Protein AF-A0A2V3J3A8-F1 (afdb_monomer_lite)

Organism: NCBI:txid448386

Foldseek 3Di:
DDPDDPPDDDPQQFKDKDKDKPFLLVPDPDQWDKDAWDDHPQWTKIKIWGSQFDDDDAGAIWIKIFIPAGDPPPPDDPDPDDDPDPQQDDKFKKKKKKKWDQCPPPVNVVPVVVVPDVDPDDPPPDDDDDDDDDDDDDDDDDDDDDDDDDDDDDDPPVPADDIQMDMDIDTDGPVRRMDTGRRSDHVVQQDDRRRAHPRSMIMMMMMMGTDDPPPPPPD

InterPro domains:
  IPR002083 MATH/TRAF domain [PS50144] (15-208)
  IPR008974 TRAF-like [G3DSA:2.60.210.10] (11-123)
  IPR050804 MATH and coiled-coil domain-containing protein [PTHR46236] (17-191)

Structure (mmCIF, N/CA/C/O backbone):
data_AF-A0A2V3J3A8-F1
#
_entry.id   AF-A0A2V3J3A8-F1
#
loop_
_atom_site.group_PDB
_atom_site.id
_atom_site.type_symbol
_atom_site.label_atom_id
_atom_site.label_alt_id
_atom_site.label_comp_id
_atom_site.label_asym_id
_atom_site.label_entity_id
_atom_site.label_seq_id
_atom_site.pdbx_PDB_ins_code
_atom_site.Cartn_x
_atom_site.Cartn_y
_atom_site.Cartn_z
_atom_site.occupancy
_atom_site.B_iso_or_equiv
_atom_site.auth_seq_id
_atom_site.auth_comp_id
_atom_site.auth_asym_id
_atom_site.auth_atom_id
_atom_site.pdbx_PDB_model_num
ATOM 1 N N . MET A 1 1 ? 18.732 16.090 -0.080 1.00 38.72 1 MET A N 1
ATOM 2 C CA . MET A 1 1 ? 17.850 14.906 -0.099 1.00 38.72 1 MET A CA 1
ATOM 3 C C . MET A 1 1 ? 16.442 15.427 0.094 1.00 38.72 1 MET A C 1
ATOM 5 O O . MET A 1 1 ? 16.108 15.849 1.193 1.00 38.72 1 MET A O 1
ATOM 9 N N . GLU A 1 2 ? 15.699 15.578 -0.998 1.00 44.75 2 GLU A N 1
ATOM 10 C CA . GLU A 1 2 ? 14.381 16.218 -0.991 1.00 44.75 2 GLU A CA 1
ATOM 11 C C . GLU A 1 2 ? 13.337 15.266 -0.396 1.00 44.75 2 GLU A C 1
ATOM 13 O O . GLU A 1 2 ? 13.179 14.128 -0.841 1.00 44.75 2 GLU A O 1
ATOM 18 N N . ASN A 1 3 ? 12.659 15.724 0.655 1.00 42.62 3 ASN A N 1
ATOM 19 C CA . ASN A 1 3 ? 11.577 15.004 1.310 1.00 42.62 3 ASN A CA 1
ATOM 20 C C . ASN A 1 3 ? 10.305 15.156 0.470 1.00 42.62 3 ASN A C 1
ATOM 22 O O . ASN A 1 3 ? 9.474 16.004 0.779 1.00 42.62 3 ASN A O 1
ATOM 26 N N . SER A 1 4 ? 10.155 14.351 -0.585 1.00 52.50 4 SER A N 1
ATOM 27 C CA . SER A 1 4 ? 8.905 14.318 -1.349 1.00 52.50 4 SER A CA 1
ATOM 28 C C . SER A 1 4 ? 7.744 13.922 -0.433 1.00 52.50 4 SER A C 1
ATOM 30 O O . SER A 1 4 ? 7.780 12.888 0.252 1.00 52.50 4 SER A O 1
ATOM 32 N N . HIS A 1 5 ? 6.738 14.787 -0.370 1.00 61.41 5 HIS A N 1
ATOM 33 C CA . HIS A 1 5 ? 5.532 14.610 0.419 1.00 61.41 5 HIS A CA 1
ATOM 34 C C . HIS A 1 5 ? 4.666 13.520 -0.242 1.00 61.41 5 HIS A C 1
ATOM 36 O O . HIS A 1 5 ? 4.605 13.439 -1.470 1.00 61.41 5 HIS A O 1
ATOM 42 N N . PRO A 1 6 ? 3.948 12.669 0.517 1.00 57.69 6 PRO A N 1
ATOM 43 C CA . PRO A 1 6 ? 3.130 11.587 -0.046 1.00 57.69 6 PRO A CA 1
ATOM 44 C C . PRO A 1 6 ? 2.040 12.037 -1.039 1.00 57.69 6 PRO A C 1
ATOM 46 O O . PRO A 1 6 ? 1.488 11.186 -1.734 1.00 57.69 6 PRO A O 1
ATOM 49 N N . LEU A 1 7 ? 1.767 13.343 -1.139 1.00 64.31 7 LEU A N 1
ATOM 50 C CA . LEU A 1 7 ? 0.805 13.951 -2.068 1.00 64.31 7 LEU A CA 1
ATOM 51 C C . LEU A 1 7 ? 1.445 14.645 -3.284 1.00 64.31 7 LEU A C 1
ATOM 53 O O . LEU A 1 7 ? 0.711 15.190 -4.105 1.00 64.31 7 LEU A O 1
ATOM 57 N N . ASP A 1 8 ? 2.774 14.641 -3.413 1.00 76.00 8 ASP A N 1
ATOM 58 C CA . ASP A 1 8 ? 3.432 15.232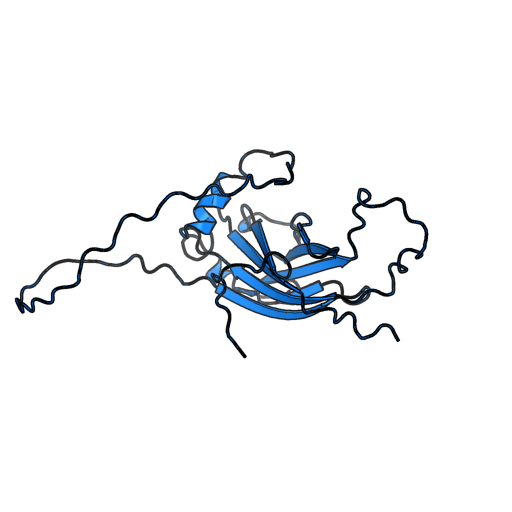 -4.582 1.00 76.00 8 ASP A CA 1
ATOM 59 C C . ASP A 1 8 ? 3.059 14.460 -5.856 1.00 76.00 8 ASP A C 1
ATOM 61 O O . ASP A 1 8 ? 2.890 13.232 -5.776 1.00 76.00 8 ASP A O 1
ATOM 65 N N . PRO A 1 9 ? 2.962 15.137 -7.019 1.00 79.44 9 PRO A N 1
ATOM 66 C CA . PRO A 1 9 ? 2.699 14.489 -8.299 1.00 79.44 9 PRO A CA 1
ATOM 67 C C . PRO A 1 9 ? 3.630 13.297 -8.531 1.00 79.44 9 PRO A C 1
ATOM 69 O O . PRO A 1 9 ? 4.822 13.368 -8.240 1.00 79.44 9 PRO A O 1
ATOM 72 N N . LEU A 1 10 ? 3.073 12.200 -9.046 1.00 84.69 10 LEU A N 1
ATOM 73 C CA . LEU A 1 10 ? 3.851 11.011 -9.386 1.00 84.69 10 LEU A CA 1
ATOM 74 C C . LEU A 1 10 ? 4.629 11.261 -10.677 1.00 84.69 10 LEU A C 1
ATOM 76 O O . LEU A 1 10 ? 4.049 11.734 -11.657 1.00 84.69 10 LEU A O 1
ATOM 80 N N . ASP A 1 11 ? 5.901 10.875 -10.703 1.00 86.25 11 ASP A N 1
ATOM 81 C CA . ASP A 1 11 ? 6.597 10.615 -11.964 1.00 86.25 11 ASP A CA 1
ATOM 82 C C . ASP A 1 11 ? 6.071 9.282 -12.524 1.00 86.25 11 ASP A C 1
ATOM 84 O O . ASP A 1 11 ? 6.396 8.241 -11.971 1.00 86.25 11 ASP A O 1
ATOM 88 N N . PRO A 1 12 ? 5.269 9.248 -13.600 1.00 85.12 12 PRO A N 1
ATOM 89 C CA . PRO A 1 12 ? 4.641 8.010 -14.065 1.00 85.12 12 PRO A CA 1
ATOM 90 C C . PRO A 1 12 ? 5.633 6.973 -14.614 1.00 85.12 12 PRO A C 1
ATOM 92 O O . PRO A 1 12 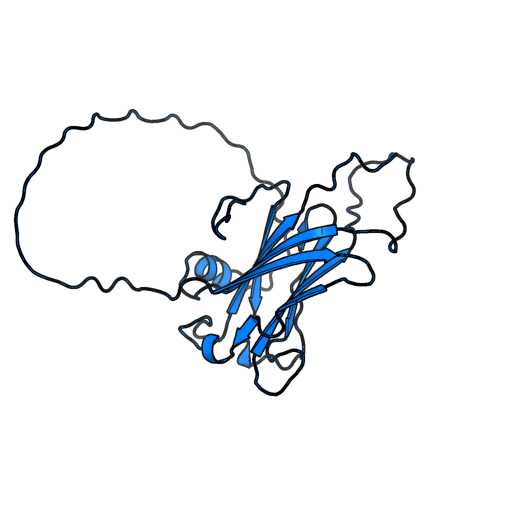? 5.245 5.823 -14.824 1.00 85.12 12 PRO A O 1
ATOM 95 N N . VAL A 1 13 ? 6.883 7.361 -14.888 1.00 86.38 13 VAL A N 1
ATOM 96 C CA . VAL A 1 13 ? 7.928 6.440 -15.356 1.00 86.38 13 VAL A CA 1
ATOM 97 C C . VAL A 1 13 ? 8.523 5.668 -14.184 1.00 86.38 13 VAL A C 1
ATOM 99 O O . VAL A 1 13 ? 8.806 4.478 -14.303 1.00 86.38 13 VAL A O 1
ATOM 102 N N . ARG A 1 14 ? 8.698 6.342 -13.045 1.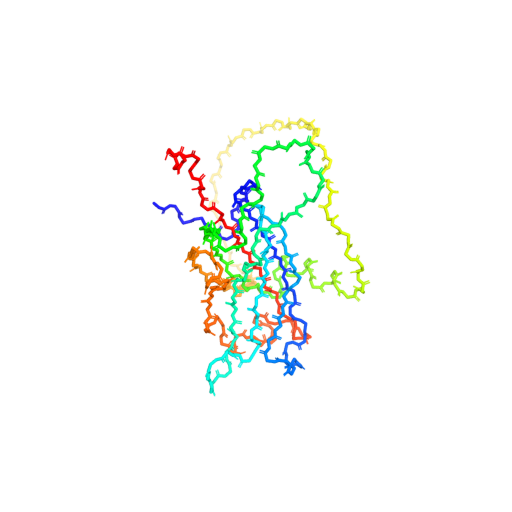00 90.81 14 ARG A N 1
ATOM 103 C CA . ARG A 1 14 ? 9.456 5.825 -11.898 1.00 90.81 14 ARG A CA 1
ATOM 104 C C . ARG A 1 14 ? 8.617 5.603 -10.664 1.00 90.81 14 ARG A C 1
ATOM 106 O O . ARG A 1 14 ? 9.021 4.859 -9.782 1.00 90.81 14 ARG A O 1
ATOM 113 N N . GLU A 1 15 ? 7.439 6.195 -10.612 1.00 94.69 15 GLU A N 1
ATOM 114 C CA . GLU A 1 15 ? 6.540 6.141 -9.484 1.00 94.69 15 GLU A CA 1
ATOM 115 C C . GLU A 1 15 ? 5.158 5.620 -9.844 1.00 94.69 15 GLU A C 1
ATOM 117 O O . GLU A 1 15 ? 4.572 5.900 -10.891 1.00 94.69 15 GLU A O 1
ATOM 122 N N . THR A 1 16 ? 4.588 4.887 -8.899 1.00 95.44 16 THR A N 1
ATOM 123 C CA . THR A 1 16 ? 3.199 4.468 -8.964 1.00 95.44 16 THR A CA 1
ATOM 124 C C . THR A 1 16 ? 2.562 4.518 -7.590 1.00 95.44 16 THR A C 1
ATOM 126 O O . THR A 1 16 ? 3.238 4.456 -6.563 1.00 95.44 16 THR A O 1
ATOM 129 N N . LEU A 1 17 ? 1.238 4.611 -7.576 1.00 95.94 17 LEU A N 1
ATOM 130 C CA . LEU A 1 17 ? 0.425 4.550 -6.375 1.00 95.94 17 LEU A CA 1
ATOM 131 C C . LEU A 1 17 ? -0.734 3.600 -6.644 1.00 95.94 17 LEU A C 1
ATOM 133 O O . LEU A 1 17 ? -1.491 3.804 -7.593 1.00 95.94 17 LEU A O 1
ATOM 137 N N . PHE A 1 18 ? -0.910 2.602 -5.787 1.00 96.12 18 PHE A N 1
ATOM 138 C CA . PHE A 1 18 ? -2.116 1.782 -5.796 1.00 96.12 18 PHE A CA 1
ATOM 139 C C . PHE A 1 18 ? -2.730 1.709 -4.403 1.00 96.12 18 PHE A C 1
ATOM 141 O O . PHE A 1 18 ? -2.047 1.847 -3.387 1.00 96.12 18 PHE A O 1
ATOM 148 N N . THR A 1 19 ? -4.047 1.528 -4.359 1.00 97.12 19 THR A N 1
ATOM 149 C CA . THR A 1 19 ? -4.835 1.545 -3.126 1.00 97.12 19 THR A CA 1
ATOM 150 C C . THR A 1 19 ? -5.556 0.222 -2.948 1.00 97.12 19 THR A C 1
ATOM 152 O O . THR A 1 19 ? -6.124 -0.324 -3.892 1.00 97.12 19 THR A O 1
ATOM 155 N N . TYR A 1 20 ? -5.564 -0.265 -1.714 1.00 97.56 20 TYR A N 1
ATOM 156 C CA . TYR A 1 20 ? -6.310 -1.432 -1.293 1.00 97.56 20 TYR A CA 1
ATOM 157 C C . TYR A 1 20 ? -7.234 -1.067 -0.132 1.00 97.56 20 TYR A C 1
ATOM 159 O O . TYR A 1 20 ? -6.836 -0.394 0.821 1.00 97.56 20 TYR A O 1
ATOM 167 N N . VAL A 1 21 ? -8.488 -1.510 -0.225 1.00 96.81 21 VAL A N 1
ATOM 168 C CA . VAL A 1 21 ? -9.474 -1.343 0.844 1.00 96.81 21 VAL A CA 1
ATOM 169 C C . VAL A 1 21 ? -9.598 -2.664 1.585 1.00 96.81 21 VAL A C 1
ATOM 171 O O . VAL A 1 21 ? -10.187 -3.615 1.069 1.00 96.81 21 VAL A O 1
ATOM 174 N N . LEU A 1 22 ? -9.070 -2.709 2.804 1.00 95.50 22 LEU A N 1
ATOM 175 C CA . LEU A 1 22 ? -9.243 -3.837 3.707 1.00 95.50 22 LEU A CA 1
ATOM 176 C C . LEU A 1 22 ? -10.650 -3.751 4.311 1.00 95.50 22 LEU A C 1
ATOM 178 O O . LEU A 1 22 ? -10.934 -2.877 5.129 1.00 95.50 22 LEU A O 1
ATOM 182 N N . ARG A 1 23 ? -11.559 -4.606 3.837 1.00 93.88 23 ARG A N 1
ATOM 183 C CA . ARG A 1 23 ? -12.987 -4.560 4.185 1.00 93.88 23 ARG A CA 1
ATOM 184 C C . ARG A 1 23 ? -13.269 -5.279 5.496 1.00 93.88 23 ARG A C 1
ATOM 186 O O . ARG A 1 23 ? -12.800 -6.400 5.662 1.00 93.88 23 ARG A O 1
ATOM 193 N N . SER A 1 24 ? -14.096 -4.672 6.352 1.00 92.88 24 SER A N 1
ATOM 194 C CA . SER A 1 24 ? -14.529 -5.244 7.640 1.00 92.88 24 SER A CA 1
ATOM 195 C C . SER A 1 24 ? -13.385 -5.945 8.377 1.00 92.88 24 SER A C 1
ATOM 197 O O . SER A 1 24 ? -13.435 -7.149 8.631 1.00 92.88 24 SER A O 1
ATOM 199 N N . TYR A 1 25 ? -12.314 -5.189 8.626 1.00 88.38 25 TYR A N 1
ATOM 200 C CA . TYR A 1 25 ? -11.023 -5.712 9.067 1.00 88.38 25 TYR A CA 1
ATOM 201 C C . TYR A 1 25 ? -11.124 -6.500 10.386 1.00 88.38 25 TYR A C 1
ATOM 203 O O . TYR A 1 25 ? -10.396 -7.470 10.588 1.00 88.38 25 TYR A O 1
ATOM 211 N N . ASP A 1 26 ? -12.079 -6.139 11.246 1.00 89.31 26 ASP A N 1
ATOM 212 C CA . ASP A 1 26 ? -12.419 -6.817 12.500 1.00 89.31 26 ASP A CA 1
ATOM 213 C C . ASP A 1 26 ? -12.887 -8.267 12.298 1.00 89.31 26 ASP A C 1
ATOM 215 O O . ASP A 1 26 ? -12.651 -9.131 13.147 1.00 89.31 26 ASP A O 1
ATOM 219 N N . LYS A 1 27 ? -13.516 -8.554 11.154 1.00 92.62 27 LYS A N 1
ATOM 220 C CA . LYS A 1 27 ? -14.083 -9.867 10.817 1.00 92.62 27 LYS A CA 1
ATOM 221 C C . LYS A 1 27 ? -13.109 -10.785 10.091 1.00 92.62 27 LYS A C 1
ATOM 223 O O . LYS A 1 27 ? -13.442 -11.947 9.868 1.00 92.62 27 LYS A O 1
ATOM 228 N N . ILE A 1 28 ? -11.928 -10.298 9.715 1.00 90.94 28 ILE A N 1
ATOM 229 C CA . ILE A 1 28 ? -10.946 -11.114 9.001 1.00 90.94 28 ILE A CA 1
ATOM 230 C C . ILE A 1 28 ? -10.350 -12.135 9.976 1.00 90.94 28 ILE A C 1
ATOM 232 O O . ILE A 1 28 ? -9.723 -11.792 10.985 1.00 90.94 28 ILE A O 1
ATOM 236 N N . SER A 1 29 ? -10.596 -13.415 9.697 1.00 90.12 29 SER A N 1
ATOM 237 C CA . SER A 1 29 ? -10.018 -14.545 10.432 1.00 90.12 29 SER A CA 1
ATOM 238 C C . SER A 1 29 ? -8.717 -15.044 9.814 1.00 90.12 29 SER A C 1
ATOM 240 O O . SER A 1 29 ? -7.950 -15.715 10.499 1.00 90.12 29 SER A O 1
ATOM 242 N N . ASP A 1 30 ? -8.476 -14.733 8.539 1.00 91.75 30 ASP A N 1
ATOM 243 C CA . ASP A 1 30 ? -7.244 -15.099 7.852 1.00 91.75 30 ASP A CA 1
ATOM 244 C C . ASP A 1 30 ? -6.039 -14.428 8.511 1.00 91.75 30 ASP A C 1
ATOM 246 O O . ASP A 1 30 ? -6.066 -13.241 8.843 1.00 91.75 30 ASP A O 1
ATOM 250 N N . GLN A 1 31 ? -4.956 -15.190 8.667 1.00 91.62 31 GLN A N 1
ATOM 251 C CA . GLN A 1 31 ? -3.707 -14.678 9.232 1.00 91.62 31 GLN A CA 1
ATOM 252 C C . GLN A 1 31 ? -3.119 -13.554 8.369 1.00 91.62 31 GLN A C 1
ATOM 254 O O . GLN A 1 31 ? -2.561 -12.590 8.890 1.00 91.62 31 GLN A O 1
ATOM 259 N N . ARG A 1 32 ? -3.257 -13.683 7.046 1.00 95.19 32 ARG A N 1
ATOM 260 C CA . ARG A 1 32 ? -2.757 -12.723 6.066 1.00 95.19 32 ARG A CA 1
ATOM 261 C C . ARG A 1 32 ? -3.732 -12.534 4.915 1.00 95.19 32 ARG A C 1
ATOM 263 O O . ARG A 1 32 ? -4.437 -13.463 4.528 1.00 95.19 32 ARG A O 1
ATOM 270 N N . VAL A 1 33 ? -3.712 -11.342 4.340 1.00 96.94 33 VAL A N 1
ATOM 271 C CA . VAL A 1 33 ? -4.499 -10.927 3.181 1.00 96.94 33 VAL A CA 1
ATOM 272 C C . VAL A 1 33 ? -3.554 -10.361 2.131 1.00 96.94 33 VAL A C 1
ATOM 274 O O . VAL A 1 33 ? -2.612 -9.639 2.455 1.00 96.94 33 VAL A O 1
ATOM 277 N N . TYR A 1 34 ? -3.831 -10.666 0.867 1.00 97.75 34 TYR A N 1
ATOM 278 C CA . TYR A 1 34 ? -3.098 -10.127 -0.270 1.00 97.75 34 TYR A CA 1
ATOM 279 C C . TYR A 1 34 ? -3.968 -9.148 -1.047 1.00 97.75 34 TYR A C 1
ATOM 281 O O . TYR A 1 34 ? -5.125 -9.451 -1.360 1.00 97.75 34 TYR A O 1
ATOM 289 N N . SER A 1 35 ? -3.403 -8.001 -1.422 1.00 97.81 35 SER A N 1
ATOM 290 C CA . SER A 1 35 ? -4.007 -7.210 -2.491 1.00 97.81 35 SER A CA 1
ATOM 291 C C . SER A 1 35 ? -3.838 -7.929 -3.840 1.00 97.81 35 SER A C 1
ATOM 293 O O . SER A 1 35 ? -2.951 -8.775 -3.995 1.00 97.81 35 SER A O 1
ATOM 295 N N . PRO A 1 36 ? -4.642 -7.579 -4.857 1.00 96.56 36 PRO A N 1
ATOM 296 C CA . PRO A 1 36 ? -4.332 -7.921 -6.241 1.00 96.56 36 PRO A CA 1
ATOM 297 C C . PRO A 1 36 ? -2.943 -7.410 -6.643 1.00 96.56 36 PRO A C 1
ATOM 299 O O . PRO A 1 36 ? -2.464 -6.418 -6.083 1.00 96.56 36 PRO A O 1
ATOM 302 N N . TYR A 1 37 ? -2.333 -8.059 -7.637 1.00 96.75 37 TYR A N 1
ATOM 303 C CA . TYR A 1 37 ? -1.096 -7.568 -8.235 1.00 96.75 37 TYR A CA 1
ATOM 304 C C . TYR A 1 37 ? -1.333 -6.285 -9.037 1.00 96.75 37 TYR A C 1
ATOM 306 O O . TYR A 1 37 ? -2.214 -6.208 -9.896 1.00 96.75 37 TYR A O 1
ATOM 314 N N . HIS A 1 38 ? -0.483 -5.305 -8.780 1.00 96.00 38 HIS A N 1
ATOM 315 C CA . HIS A 1 38 ? -0.317 -4.059 -9.500 1.00 96.00 38 HIS A CA 1
ATOM 316 C C . HIS A 1 38 ? 0.922 -4.164 -10.392 1.00 96.00 38 HIS A C 1
ATOM 318 O O . HIS A 1 38 ? 2.003 -4.504 -9.917 1.00 96.00 38 HIS A O 1
ATOM 324 N N . HIS A 1 39 ? 0.769 -3.913 -11.690 1.00 94.38 39 HIS A N 1
ATOM 325 C CA . HIS A 1 39 ? 1.871 -4.022 -12.648 1.00 94.38 39 HIS A CA 1
ATOM 326 C C . HIS A 1 39 ? 2.556 -2.666 -12.778 1.00 94.38 39 HIS A C 1
ATOM 328 O O . HIS A 1 39 ? 1.904 -1.685 -13.141 1.00 94.38 39 HIS A O 1
ATOM 334 N N . PHE A 1 40 ? 3.857 -2.604 -12.503 1.00 93.69 40 PHE A N 1
ATOM 335 C CA . PHE A 1 40 ? 4.607 -1.358 -12.606 1.00 93.69 40 PHE A CA 1
ATOM 336 C C . PHE A 1 40 ? 6.104 -1.595 -12.817 1.00 93.69 40 PHE A C 1
ATOM 338 O O . PHE A 1 40 ? 6.681 -2.490 -12.204 1.00 93.69 40 PHE A O 1
ATOM 345 N N . GLY A 1 41 ? 6.721 -0.807 -13.705 1.00 90.62 41 GLY A N 1
ATOM 346 C CA . GLY A 1 41 ? 8.157 -0.874 -14.008 1.00 90.62 41 GLY A CA 1
ATOM 347 C C . GLY A 1 41 ? 8.664 -2.233 -14.489 1.00 90.62 41 GLY A C 1
ATOM 348 O O . GLY A 1 41 ? 9.820 -2.562 -14.269 1.00 90.62 41 GLY A O 1
ATOM 349 N N . GLY A 1 42 ? 7.800 -3.048 -15.101 1.00 89.94 42 GLY A N 1
ATOM 350 C CA . GLY A 1 42 ? 8.153 -4.410 -15.513 1.00 89.94 42 GLY A CA 1
ATOM 351 C C . GLY A 1 42 ? 8.104 -5.447 -14.389 1.00 89.94 42 GLY A C 1
ATOM 352 O O . GLY A 1 42 ? 8.520 -6.576 -14.617 1.00 89.94 42 GLY A O 1
ATOM 353 N N . PHE A 1 43 ? 7.557 -5.112 -13.217 1.00 93.31 43 PHE A N 1
ATOM 354 C CA . PHE A 1 43 ? 7.417 -6.010 -12.067 1.00 93.31 43 PHE A CA 1
ATOM 355 C C . PHE A 1 43 ? 5.965 -6.104 -11.580 1.00 93.31 43 PHE A C 1
ATOM 357 O O . PHE A 1 43 ? 5.128 -5.231 -11.850 1.00 93.31 43 PHE A O 1
ATOM 364 N N . LEU A 1 44 ? 5.666 -7.194 -10.873 1.00 95.56 44 LEU A N 1
ATOM 365 C CA . LEU A 1 44 ? 4.403 -7.416 -10.171 1.00 95.56 44 LEU A CA 1
ATOM 366 C C . LEU A 1 44 ? 4.538 -6.979 -8.712 1.00 95.56 44 LEU A C 1
ATOM 368 O O . LEU A 1 44 ? 5.397 -7.483 -8.002 1.00 95.56 44 LEU A O 1
ATOM 372 N N . TRP A 1 45 ? 3.648 -6.115 -8.237 1.00 97.75 45 TRP A N 1
ATOM 373 C CA . TRP A 1 45 ? 3.674 -5.587 -6.870 1.00 97.75 45 TRP A CA 1
ATOM 374 C C . TRP A 1 45 ? 2.356 -5.853 -6.158 1.00 97.75 45 TRP A C 1
ATOM 376 O O . TRP A 1 45 ? 1.298 -5.710 -6.7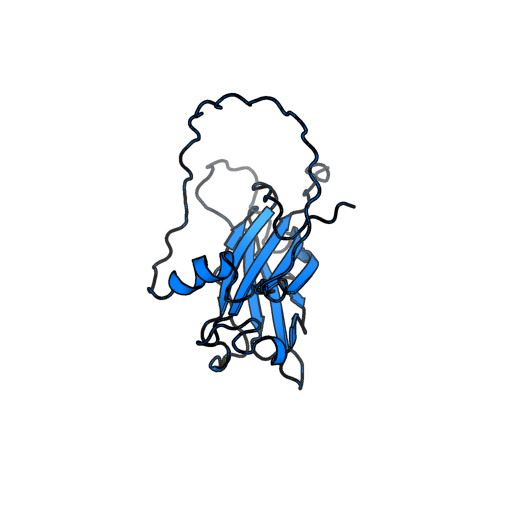61 1.00 97.75 45 TRP A O 1
ATOM 386 N N . ARG A 1 46 ? 2.365 -6.197 -4.873 1.00 98.44 46 ARG A N 1
ATOM 387 C CA . ARG A 1 46 ? 1.135 -6.258 -4.068 1.00 98.44 46 ARG A CA 1
ATOM 388 C C . ARG A 1 46 ? 1.404 -5.937 -2.607 1.00 98.44 46 ARG A C 1
ATOM 390 O O . ARG A 1 46 ? 2.535 -5.996 -2.145 1.00 98.44 46 ARG A O 1
ATOM 397 N N . MET A 1 47 ? 0.352 -5.612 -1.869 1.00 98.56 47 MET A N 1
ATOM 398 C CA . MET A 1 47 ? 0.418 -5.552 -0.413 1.00 98.56 47 MET A CA 1
ATOM 399 C C . MET A 1 47 ? 0.244 -6.959 0.161 1.00 98.56 47 MET A C 1
ATOM 401 O O . MET A 1 47 ? -0.717 -7.653 -0.185 1.00 98.56 47 MET A O 1
ATOM 405 N N . LEU A 1 48 ? 1.135 -7.338 1.071 1.00 98.31 48 LEU A N 1
ATOM 406 C CA . LEU A 1 48 ? 0.968 -8.450 2.001 1.00 98.31 48 LEU A CA 1
ATOM 407 C C . LEU A 1 48 ? 0.604 -7.857 3.368 1.00 98.31 48 LEU A C 1
ATOM 409 O O . LEU A 1 48 ? 1.367 -7.093 3.954 1.00 98.31 48 LEU A O 1
ATOM 413 N N . ILE A 1 49 ? -0.591 -8.170 3.858 1.00 97.69 49 ILE A N 1
ATOM 414 C CA . ILE A 1 49 ? -1.174 -7.552 5.051 1.00 97.69 49 ILE A CA 1
ATOM 415 C C . ILE A 1 49 ? -1.415 -8.631 6.098 1.00 97.69 49 ILE A C 1
ATOM 417 O O . ILE A 1 49 ? -2.026 -9.648 5.786 1.00 97.69 49 ILE A O 1
ATOM 421 N N . PHE A 1 50 ? -1.017 -8.384 7.344 1.00 95.81 50 PHE A N 1
ATOM 422 C CA . PHE A 1 50 ? -1.399 -9.192 8.503 1.00 95.81 50 PHE A CA 1
ATOM 423 C C . PHE A 1 50 ? -2.336 -8.357 9.383 1.00 95.81 50 PHE A C 1
ATOM 425 O O . PHE A 1 50 ? -1.859 -7.526 10.160 1.00 95.81 50 PHE A O 1
ATOM 432 N N . PRO A 1 51 ? -3.668 -8.534 9.268 1.00 92.81 51 PRO A N 1
ATOM 433 C CA . PRO A 1 51 ? -4.643 -7.668 9.939 1.00 92.81 51 PRO A CA 1
ATOM 434 C C . PRO A 1 51 ? -4.560 -7.676 11.471 1.00 92.81 51 PRO A C 1
ATOM 436 O O . PRO A 1 51 ? -5.068 -6.760 12.111 1.00 92.81 51 PRO A O 1
ATOM 439 N N . LYS A 1 52 ? -3.959 -8.726 12.047 1.00 91.00 52 LYS A N 1
ATOM 440 C CA . LYS A 1 52 ? -3.811 -8.955 13.495 1.00 91.00 52 LYS A CA 1
ATOM 441 C C . LYS A 1 52 ? -2.354 -9.196 13.914 1.00 91.00 52 LYS A C 1
ATOM 443 O O . LYS A 1 52 ? -2.120 -9.749 14.988 1.00 91.00 52 LYS A O 1
ATOM 448 N N . GLY A 1 53 ? -1.414 -8.817 13.050 1.00 89.94 53 GLY A N 1
ATOM 449 C CA . GLY A 1 53 ? 0.021 -8.885 13.304 1.00 89.94 53 GLY A CA 1
ATOM 450 C C . GLY A 1 53 ? 0.665 -10.166 12.784 1.00 89.94 53 GLY A C 1
ATOM 451 O O . GLY A 1 53 ? 0.010 -11.201 12.659 1.00 89.94 53 GLY A O 1
ATOM 452 N N . ASN A 1 54 ? 1.956 -10.091 12.455 1.00 87.00 54 ASN A N 1
ATOM 453 C CA . ASN A 1 54 ? 2.726 -11.233 11.947 1.00 87.00 54 ASN A CA 1
ATOM 454 C C . ASN A 1 54 ? 3.412 -12.057 13.064 1.00 87.00 54 ASN A C 1
ATOM 456 O O . ASN A 1 54 ? 3.378 -13.283 12.995 1.00 87.00 54 ASN A O 1
ATOM 460 N N . LEU A 1 55 ? 4.010 -11.428 14.098 1.00 77.19 55 LEU A N 1
ATOM 461 C CA . LEU A 1 55 ? 4.936 -12.128 15.017 1.00 77.19 55 LEU A CA 1
ATOM 462 C C . LEU A 1 55 ? 4.609 -12.167 16.526 1.00 77.19 55 LEU A C 1
ATOM 464 O O . LEU A 1 55 ? 5.086 -13.115 17.145 1.00 77.19 55 LEU A O 1
ATOM 468 N N . SER A 1 56 ? 3.826 -11.274 17.161 1.00 59.69 56 SER A N 1
ATOM 469 C CA . SER A 1 56 ? 3.497 -11.487 18.594 1.00 59.69 56 SER A CA 1
ATOM 470 C C . SER A 1 56 ? 2.430 -10.595 19.244 1.00 59.69 56 SER A C 1
ATOM 472 O O . SER A 1 56 ? 2.403 -9.388 19.052 1.00 59.69 56 SER A O 1
ATOM 474 N N . THR A 1 57 ? 1.660 -11.275 20.105 1.00 57.81 57 THR A N 1
ATOM 475 C CA . THR A 1 57 ? 1.055 -10.963 21.426 1.00 57.81 57 THR A CA 1
ATOM 476 C C . THR A 1 57 ? 0.235 -9.705 21.693 1.00 57.81 57 THR A C 1
ATOM 478 O O . THR A 1 57 ? -0.683 -9.819 22.498 1.00 57.81 57 THR A O 1
ATOM 481 N N . ASP A 1 58 ? 0.461 -8.590 21.011 1.00 62.41 58 ASP A N 1
ATOM 482 C CA . ASP A 1 58 ? -0.389 -7.400 21.095 1.00 62.41 58 ASP A CA 1
ATOM 483 C C . ASP A 1 58 ? -0.780 -7.037 19.659 1.00 62.41 58 ASP A C 1
ATOM 485 O O . ASP A 1 58 ? 0.065 -6.898 18.780 1.00 62.41 58 ASP A O 1
ATOM 489 N N . HIS A 1 59 ? -2.078 -7.068 19.361 1.00 67.00 59 HIS A N 1
ATOM 490 C CA . HIS A 1 59 ? -2.567 -7.078 17.983 1.00 67.00 59 HIS A CA 1
ATOM 491 C C . HIS A 1 59 ? -2.250 -5.763 17.253 1.00 67.00 59 HIS A C 1
ATOM 493 O O . HIS A 1 59 ? -2.997 -4.803 17.380 1.00 67.00 59 HIS A O 1
ATOM 499 N N . ASP A 1 60 ? -1.204 -5.745 16.430 1.00 86.62 60 ASP A N 1
ATOM 500 C CA . ASP A 1 60 ? -0.869 -4.633 15.535 1.00 86.62 60 ASP A CA 1
ATOM 501 C C . ASP A 1 60 ? -1.141 -4.990 14.070 1.00 86.62 60 ASP A C 1
ATOM 503 O O . ASP A 1 60 ? -1.101 -6.149 13.674 1.00 86.62 60 ASP A O 1
ATOM 507 N N . LEU A 1 61 ? -1.406 -3.997 13.223 1.00 93.50 61 LEU A N 1
ATOM 508 C CA . LEU A 1 61 ? -1.468 -4.189 11.776 1.00 93.50 61 LEU A CA 1
ATOM 509 C C . LEU A 1 61 ? -0.045 -4.233 11.215 1.00 93.50 61 LEU A C 1
ATOM 511 O O . LEU A 1 61 ? 0.684 -3.246 11.326 1.00 93.50 61 LEU A O 1
ATOM 515 N N . SER A 1 62 ? 0.319 -5.330 10.549 1.00 95.75 62 SER A N 1
ATOM 516 C CA . SER A 1 62 ? 1.557 -5.418 9.761 1.00 95.75 62 SER A CA 1
ATOM 517 C C . SER A 1 62 ? 1.253 -5.260 8.275 1.00 95.75 62 SER A C 1
ATOM 519 O O . SER A 1 62 ? 0.297 -5.852 7.765 1.00 95.75 62 SER A O 1
ATOM 521 N N . VAL A 1 63 ? 2.077 -4.492 7.563 1.00 97.56 63 VAL A N 1
ATOM 522 C CA . VAL A 1 63 ? 1.933 -4.295 6.114 1.00 97.56 63 VAL A CA 1
ATOM 523 C C . VAL A 1 63 ? 3.299 -4.349 5.448 1.00 97.56 63 VAL A C 1
ATOM 525 O O . VAL A 1 63 ? 4.237 -3.666 5.865 1.00 97.56 63 VAL A O 1
ATOM 528 N N . TYR A 1 64 ? 3.371 -5.137 4.384 1.00 98.50 64 TYR A N 1
ATOM 529 C CA . TYR A 1 64 ? 4.552 -5.362 3.571 1.00 98.50 64 TYR A CA 1
ATOM 530 C C . TYR A 1 64 ? 4.230 -5.078 2.105 1.00 98.50 64 TYR A C 1
ATOM 532 O O . TYR A 1 64 ? 3.103 -5.291 1.646 1.00 98.50 64 TYR A O 1
ATOM 540 N N . LEU A 1 65 ? 5.222 -4.580 1.376 1.00 98.69 65 LEU A N 1
ATOM 541 C CA . LEU A 1 65 ? 5.241 -4.607 -0.077 1.00 98.69 65 LEU A CA 1
ATOM 542 C C . LEU A 1 65 ? 5.865 -5.933 -0.502 1.00 98.69 65 LEU A C 1
ATOM 544 O O . LEU A 1 65 ? 6.975 -6.228 -0.081 1.00 98.69 65 LEU A O 1
ATOM 548 N N . GLU A 1 66 ? 5.165 -6.708 -1.323 1.00 98.38 66 GLU A N 1
ATOM 549 C CA . GLU A 1 66 ? 5.690 -7.921 -1.949 1.00 98.38 66 GLU A CA 1
ATOM 550 C C . GLU A 1 66 ? 5.894 -7.675 -3.452 1.00 98.38 66 GLU A C 1
ATOM 552 O O . GLU A 1 66 ? 4.986 -7.190 -4.139 1.00 98.38 66 GLU A O 1
ATOM 557 N N . CYS A 1 67 ? 7.071 -8.036 -3.958 1.00 96.94 67 CYS A N 1
ATOM 558 C CA . CYS A 1 67 ? 7.402 -8.103 -5.371 1.00 96.94 67 CYS A CA 1
ATOM 559 C C . CYS A 1 67 ? 7.246 -9.550 -5.862 1.00 96.94 67 CYS A C 1
ATOM 561 O O . CYS A 1 67 ? 7.965 -10.448 -5.438 1.00 96.94 67 CYS A O 1
ATOM 563 N N . GLY A 1 68 ? 6.320 -9.783 -6.792 1.00 94.06 68 GLY A N 1
ATOM 564 C CA . GLY A 1 68 ? 6.111 -11.077 -7.451 1.00 94.06 68 GLY A CA 1
ATOM 565 C C . GLY A 1 68 ? 7.130 -11.386 -8.555 1.00 94.06 68 GLY A C 1
ATOM 566 O O . GLY A 1 68 ? 6.955 -12.365 -9.278 1.00 94.06 68 GLY A O 1
ATOM 567 N N . GLY A 1 69 ? 8.157 -10.546 -8.710 1.00 91.81 69 GLY A N 1
ATOM 568 C CA . GLY A 1 69 ? 9.180 -10.652 -9.744 1.00 91.81 69 GLY A CA 1
ATOM 569 C C . GLY A 1 69 ? 8.787 -10.021 -11.087 1.00 91.81 69 GLY A C 1
ATOM 570 O O . GLY A 1 69 ? 7.784 -9.296 -11.177 1.00 91.81 69 GLY A O 1
ATOM 571 N N . PRO A 1 70 ? 9.602 -10.253 -12.134 1.00 90.38 70 PRO A N 1
ATOM 572 C CA . PRO A 1 70 ? 9.387 -9.693 -13.460 1.00 90.38 70 PRO A CA 1
ATOM 573 C C . PRO A 1 70 ? 8.019 -10.065 -14.042 1.00 90.38 70 PRO A C 1
ATOM 575 O O . PRO A 1 70 ? 7.6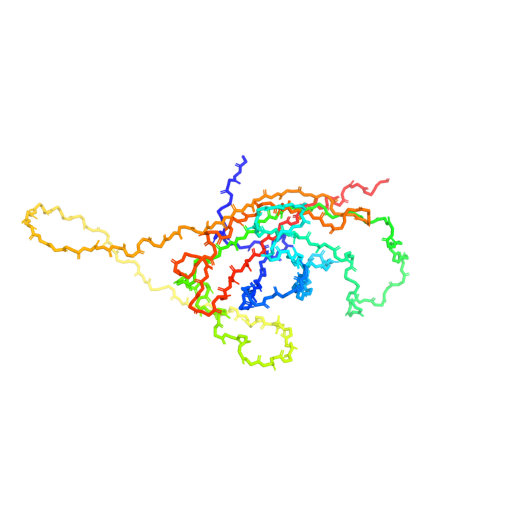27 -11.230 -14.119 1.00 90.38 70 PRO A O 1
ATOM 578 N N . SER A 1 71 ? 7.296 -9.053 -14.503 1.00 85.38 71 SER A N 1
ATOM 579 C CA . SER A 1 71 ? 6.042 -9.191 -15.228 1.00 85.38 71 SER A CA 1
ATOM 580 C C . SER A 1 71 ? 6.331 -9.365 -16.718 1.00 85.38 71 SER A C 1
ATOM 582 O O . SER A 1 71 ? 6.481 -8.384 -17.448 1.00 85.38 71 SER A O 1
ATOM 584 N N . TYR A 1 72 ? 6.328 -10.603 -17.210 1.00 70.75 72 TYR A N 1
ATOM 585 C CA . TYR A 1 72 ? 6.336 -10.859 -18.651 1.00 70.75 72 TYR A CA 1
ATOM 586 C C . TYR A 1 72 ? 4.976 -10.474 -19.245 1.00 70.75 72 TYR A C 1
ATOM 588 O O . TYR A 1 72 ? 4.035 -11.264 -19.220 1.00 70.75 72 TYR A O 1
ATOM 596 N N . HIS A 1 73 ? 4.839 -9.255 -19.772 1.00 53.97 73 HIS A N 1
ATOM 597 C CA . HIS A 1 73 ? 3.674 -8.909 -20.584 1.00 53.97 73 HIS A CA 1
ATOM 598 C C . HIS A 1 73 ? 3.923 -9.384 -22.028 1.00 53.97 73 HIS A C 1
ATOM 600 O O . HIS A 1 73 ? 4.775 -8.813 -22.708 1.00 53.97 73 HIS A O 1
ATOM 606 N N . PRO A 1 74 ? 3.205 -10.397 -22.546 1.00 48.25 74 PRO A N 1
ATOM 607 C CA . PRO A 1 74 ? 3.561 -11.065 -23.802 1.00 48.25 74 PRO A CA 1
ATOM 608 C C . PRO A 1 74 ? 3.267 -10.260 -25.084 1.00 48.25 74 PRO A C 1
ATOM 610 O O . PRO A 1 74 ? 3.238 -10.840 -26.165 1.00 48.25 74 PRO A O 1
ATOM 613 N N . THR A 1 75 ? 3.007 -8.948 -25.022 1.00 43.97 75 THR A N 1
ATOM 614 C CA . THR A 1 75 ? 2.447 -8.211 -26.177 1.00 43.97 75 THR A CA 1
ATOM 615 C C . THR A 1 75 ? 3.333 -7.137 -26.799 1.00 43.97 75 THR A C 1
ATOM 617 O O . THR A 1 75 ? 2.815 -6.359 -27.599 1.00 43.97 75 THR A O 1
ATOM 620 N N . VAL A 1 76 ? 4.631 -7.062 -26.496 1.00 42.84 76 VAL A N 1
ATOM 621 C CA . VAL A 1 76 ? 5.531 -6.200 -27.280 1.00 42.84 76 VAL A CA 1
ATOM 622 C C . VAL A 1 76 ? 6.810 -6.943 -27.662 1.00 42.84 76 VAL A C 1
ATOM 624 O O . VAL A 1 76 ? 7.705 -7.142 -26.854 1.00 42.84 76 VAL A O 1
ATOM 627 N N . SER A 1 77 ? 6.851 -7.248 -28.958 1.00 41.09 77 SER A N 1
ATOM 628 C CA . SER A 1 77 ? 7.995 -7.528 -29.829 1.00 41.09 77 SER A CA 1
ATOM 629 C C . SER A 1 77 ? 8.359 -8.996 -30.124 1.00 41.09 77 SER A C 1
ATOM 631 O O . SER A 1 77 ? 8.811 -9.726 -29.242 1.00 41.09 77 SER A O 1
ATOM 633 N N . PRO A 1 78 ? 8.225 -9.426 -31.396 1.00 44.59 78 PRO A N 1
ATOM 634 C CA . PRO A 1 78 ? 8.834 -10.634 -31.929 1.00 44.59 78 PRO A CA 1
ATOM 635 C C . PRO A 1 78 ? 10.275 -10.315 -32.361 1.00 44.59 78 PRO A C 1
ATOM 637 O O . PRO A 1 78 ? 10.543 -10.175 -33.550 1.00 44.59 78 PRO A O 1
ATOM 640 N N . GLU A 1 79 ? 11.207 -10.170 -31.419 1.00 48.59 79 GLU A N 1
ATOM 641 C CA . GLU A 1 79 ? 12.635 -10.099 -31.757 1.00 48.59 79 GLU A CA 1
ATOM 642 C C . GLU A 1 79 ? 13.436 -11.123 -30.932 1.00 48.59 79 GLU A C 1
ATOM 644 O O . GLU A 1 79 ? 13.405 -11.075 -29.700 1.00 48.59 79 GLU A O 1
ATOM 649 N N . PRO A 1 80 ? 14.108 -12.098 -31.574 1.00 55.75 80 PRO A N 1
ATOM 650 C CA . PRO A 1 80 ? 14.781 -13.181 -30.879 1.00 55.75 80 PRO A CA 1
ATOM 651 C C . PRO A 1 80 ? 16.260 -12.845 -30.682 1.00 55.75 80 PRO A C 1
ATOM 653 O O . PRO A 1 80 ? 17.070 -13.190 -31.541 1.00 55.75 80 PRO A O 1
ATOM 656 N N . THR A 1 81 ? 16.651 -12.233 -29.559 1.00 52.12 81 THR A N 1
ATOM 657 C CA . THR A 1 81 ? 18.103 -12.112 -29.302 1.00 52.12 81 THR A CA 1
ATOM 658 C C . THR A 1 81 ? 18.577 -12.103 -27.858 1.00 52.12 81 THR A C 1
ATOM 660 O O . THR A 1 81 ? 19.786 -12.150 -27.653 1.00 52.12 81 THR A O 1
ATOM 663 N N . LEU A 1 82 ? 17.704 -12.147 -26.851 1.00 51.09 82 LEU A N 1
ATOM 664 C CA . LEU A 1 82 ? 18.153 -12.394 -25.478 1.00 51.09 82 LEU A CA 1
ATOM 665 C C . LEU A 1 82 ? 17.260 -13.442 -24.810 1.00 51.09 82 LEU A C 1
ATOM 667 O O . LEU A 1 82 ? 16.035 -13.298 -24.843 1.00 51.09 82 LEU A O 1
ATOM 671 N N . PRO A 1 83 ? 17.837 -14.518 -24.237 1.00 57.38 83 PRO A N 1
ATOM 672 C CA . PRO A 1 83 ? 17.057 -15.424 -23.413 1.00 57.38 83 PRO A CA 1
ATOM 673 C C . PRO A 1 83 ? 16.454 -14.616 -22.253 1.00 57.38 83 PRO A C 1
ATOM 675 O O . PRO A 1 83 ? 17.136 -13.737 -21.716 1.00 57.38 83 PRO A O 1
ATOM 678 N N . PRO A 1 84 ? 15.192 -14.875 -21.863 1.00 58.19 84 PRO A N 1
ATOM 679 C CA . PRO A 1 84 ? 14.632 -14.263 -20.666 1.00 58.19 84 PRO A CA 1
ATOM 680 C C . PRO A 1 84 ? 15.593 -14.543 -19.511 1.00 58.19 84 PRO A C 1
ATOM 682 O O . PRO A 1 84 ? 16.004 -15.693 -19.330 1.00 58.19 84 PRO A O 1
ATOM 685 N N . LEU A 1 85 ? 15.987 -13.495 -18.778 1.00 55.19 85 LEU A N 1
ATOM 686 C CA . LEU A 1 85 ? 16.810 -13.655 -17.581 1.00 55.19 85 LEU A CA 1
ATOM 687 C C . LEU A 1 85 ? 16.186 -14.767 -16.728 1.00 55.19 85 LEU A C 1
ATOM 689 O O . LEU A 1 85 ? 14.962 -14.749 -16.535 1.00 55.19 85 LEU A O 1
ATOM 693 N N . PRO A 1 86 ? 16.974 -15.761 -16.278 1.00 62.28 86 PRO A N 1
ATOM 694 C CA . PRO A 1 86 ? 16.436 -16.815 -15.443 1.00 62.28 86 PRO A CA 1
ATOM 695 C C . PRO A 1 86 ? 15.781 -16.172 -14.211 1.00 62.28 86 PRO A C 1
ATOM 697 O O . PRO A 1 86 ? 16.313 -15.190 -13.684 1.00 62.28 86 PRO A O 1
ATOM 700 N N . PRO A 1 87 ? 14.643 -16.710 -13.741 1.00 63.38 87 PRO A N 1
ATOM 701 C CA . PRO A 1 87 ? 13.854 -16.124 -12.652 1.00 63.38 87 PRO A CA 1
ATOM 702 C C . PRO A 1 87 ? 14.622 -15.963 -11.326 1.00 63.38 87 PRO A C 1
ATOM 704 O O . PRO A 1 87 ? 14.104 -15.353 -10.396 1.00 63.38 87 PRO A O 1
ATOM 707 N N . GLU A 1 88 ? 15.850 -16.478 -11.250 1.00 68.62 88 GLU A N 1
ATOM 708 C CA . GLU A 1 88 ? 16.733 -16.489 -10.086 1.00 68.62 88 GLU A CA 1
ATOM 709 C C . GLU A 1 88 ? 17.715 -15.299 -10.016 1.00 68.62 88 GLU A C 1
ATOM 711 O O . GLU A 1 88 ? 18.392 -15.153 -9.005 1.00 68.62 88 GLU A O 1
ATOM 716 N N . HIS A 1 89 ? 17.805 -14.426 -11.032 1.00 79.38 89 HIS A N 1
ATOM 717 C CA . HIS A 1 89 ? 18.843 -13.373 -11.088 1.00 79.38 89 HIS A CA 1
ATOM 718 C C . HIS A 1 89 ? 18.315 -11.954 -11.354 1.00 79.38 89 HIS A C 1
ATOM 720 O O . HIS A 1 89 ? 18.902 -11.207 -12.136 1.00 79.38 89 HIS A O 1
ATOM 726 N N . TRP A 1 90 ? 17.208 -11.561 -10.727 1.00 88.44 90 TRP A N 1
ATOM 727 C CA . TRP A 1 90 ? 16.731 -10.177 -10.792 1.00 88.44 90 TRP A CA 1
ATOM 728 C C . TRP A 1 90 ? 16.919 -9.464 -9.453 1.00 88.44 90 TRP A C 1
ATOM 730 O O . TRP A 1 90 ? 16.775 -10.065 -8.392 1.00 88.44 90 TRP A O 1
ATOM 740 N N . ILE A 1 91 ? 17.224 -8.170 -9.528 1.00 91.12 91 ILE A N 1
ATOM 741 C CA . ILE A 1 91 ? 17.213 -7.246 -8.394 1.00 91.12 91 ILE A CA 1
ATOM 742 C C . ILE A 1 91 ? 16.402 -6.027 -8.828 1.00 91.12 91 ILE A C 1
ATOM 744 O O . ILE A 1 91 ? 16.585 -5.518 -9.934 1.00 91.12 91 ILE A O 1
ATOM 748 N N . CYS A 1 92 ? 15.489 -5.575 -7.977 1.00 92.62 92 CYS A N 1
ATOM 749 C CA . CYS A 1 92 ? 14.681 -4.389 -8.210 1.00 92.62 92 CYS A CA 1
ATOM 750 C C . CYS A 1 92 ? 14.755 -3.470 -6.984 1.00 92.62 92 CYS A C 1
ATOM 752 O O . CYS A 1 92 ? 13.976 -3.645 -6.043 1.00 92.62 92 CYS A O 1
ATOM 754 N N . PRO A 1 93 ? 15.690 -2.504 -6.970 1.00 95.75 93 PRO A N 1
ATOM 755 C CA . PRO A 1 93 ? 15.758 -1.485 -5.934 1.00 95.75 93 PRO A CA 1
ATOM 756 C C . PRO A 1 93 ? 14.525 -0.586 -5.989 1.00 95.75 93 PRO A C 1
ATOM 758 O O . PRO A 1 93 ? 14.205 0.012 -7.024 1.00 95.75 93 PRO A O 1
ATOM 761 N N . ALA A 1 94 ? 13.817 -0.491 -4.870 1.00 96.12 94 ALA A N 1
ATOM 762 C CA . ALA A 1 94 ? 12.645 0.357 -4.766 1.00 96.12 94 ALA A CA 1
ATOM 763 C C . ALA A 1 94 ? 12.558 1.040 -3.404 1.00 96.12 94 ALA A C 1
ATOM 765 O O . ALA A 1 94 ? 12.702 0.428 -2.341 1.00 96.12 94 ALA A O 1
ATOM 766 N N . ARG A 1 95 ? 12.201 2.321 -3.443 1.00 97.00 95 ARG A N 1
ATOM 767 C CA . ARG A 1 95 ? 11.699 3.067 -2.292 1.00 97.00 95 ARG A CA 1
ATOM 768 C C . ARG A 1 95 ? 10.188 2.984 -2.287 1.00 97.00 95 ARG A C 1
ATOM 770 O O . ARG A 1 95 ? 9.547 3.109 -3.324 1.00 97.00 95 ARG A O 1
ATOM 777 N N . PHE A 1 96 ? 9.588 2.817 -1.120 1.00 97.12 96 PHE A N 1
ATOM 778 C CA . PHE A 1 96 ? 8.138 2.769 -1.022 1.00 97.12 96 PHE A CA 1
ATOM 779 C C . PHE A 1 96 ? 7.621 3.437 0.241 1.00 97.12 96 PHE A C 1
ATOM 781 O O . PHE A 1 96 ? 8.318 3.552 1.248 1.00 97.12 96 PHE A O 1
ATOM 788 N N . SER A 1 97 ? 6.381 3.914 0.174 1.00 97.56 97 SER A N 1
ATOM 789 C CA . SER A 1 97 ? 5.652 4.473 1.308 1.00 97.56 97 SER A CA 1
ATOM 790 C C . SER A 1 97 ? 4.299 3.784 1.448 1.00 97.56 97 SER A C 1
ATOM 792 O O . SER A 1 97 ? 3.537 3.708 0.484 1.00 97.56 97 SER A O 1
ATOM 794 N N . ILE A 1 98 ? 3.994 3.320 2.657 1.00 97.94 98 ILE A N 1
ATOM 795 C CA . ILE A 1 98 ? 2.685 2.776 3.027 1.00 97.94 98 ILE A CA 1
ATOM 796 C C . ILE A 1 98 ? 1.909 3.889 3.712 1.00 97.94 98 ILE A C 1
ATOM 798 O O . ILE A 1 98 ? 2.418 4.485 4.659 1.00 97.94 98 ILE A O 1
ATOM 802 N N . ILE A 1 99 ? 0.707 4.183 3.225 1.00 97.06 99 ILE A N 1
ATOM 803 C CA . ILE A 1 99 ? -0.108 5.321 3.654 1.00 97.06 99 ILE A CA 1
ATOM 804 C C . ILE A 1 99 ? -1.464 4.802 4.118 1.00 97.06 99 ILE A C 1
ATOM 806 O O . ILE A 1 99 ? -2.201 4.195 3.344 1.00 97.06 99 ILE A O 1
ATOM 810 N N . LEU A 1 100 ? -1.803 5.074 5.370 1.00 96.50 100 LEU A N 1
ATOM 811 C CA . LEU A 1 100 ? -3.098 4.812 5.972 1.00 96.50 100 LEU A CA 1
ATOM 812 C C . LEU A 1 100 ? -3.937 6.089 5.920 1.00 96.50 100 LEU A C 1
ATOM 814 O O . LEU A 1 100 ? -3.589 7.109 6.521 1.00 96.50 100 LEU A O 1
ATOM 818 N N . HIS A 1 101 ? -5.039 6.044 5.178 1.00 95.06 101 HIS A N 1
ATOM 819 C CA . HIS A 1 101 ? -5.882 7.218 4.969 1.00 95.06 101 HIS A CA 1
ATOM 820 C C . HIS A 1 101 ? -6.938 7.343 6.055 1.00 95.06 101 HIS A C 1
ATOM 822 O O . HIS A 1 101 ? -7.581 6.362 6.428 1.00 95.06 101 HIS A O 1
ATOM 828 N N . HIS A 1 102 ? -7.185 8.575 6.498 1.00 94.31 102 HIS A N 1
ATOM 829 C CA . HIS A 1 102 ? -8.372 8.876 7.287 1.00 94.31 102 HIS A CA 1
ATOM 830 C C . HIS A 1 102 ? -9.635 8.530 6.463 1.00 94.31 102 HIS A C 1
ATOM 832 O O . HIS A 1 102 ? -9.692 8.901 5.282 1.00 94.31 102 HIS A O 1
ATOM 838 N N . PRO A 1 103 ? -10.668 7.875 7.033 1.00 93.31 103 PRO A N 1
ATOM 839 C CA . PRO A 1 103 ? -11.856 7.427 6.293 1.00 93.31 103 PRO A CA 1
ATOM 840 C C . PRO A 1 103 ? -12.635 8.572 5.629 1.00 93.31 103 PRO A C 1
ATOM 842 O O . PRO A 1 103 ? -13.275 8.370 4.601 1.00 93.31 103 PRO A O 1
ATOM 845 N N . ASN A 1 104 ? -12.553 9.782 6.184 1.00 91.88 104 ASN A N 1
ATOM 846 C CA . ASN A 1 104 ? -13.204 10.983 5.640 1.00 91.88 104 ASN A CA 1
ATOM 847 C C . ASN A 1 104 ? -12.299 11.813 4.717 1.00 91.88 104 ASN A C 1
ATOM 849 O O . ASN A 1 104 ? -12.716 12.858 4.230 1.00 91.88 104 ASN A O 1
ATOM 853 N N . SER A 1 105 ? -11.070 11.359 4.448 1.00 91.38 105 SER A N 1
ATOM 854 C CA . SER A 1 105 ? -10.229 12.012 3.442 1.00 91.38 105 SER A CA 1
ATOM 855 C C . SER A 1 105 ? -10.866 11.897 2.045 1.00 91.38 105 SER A C 1
ATOM 857 O O . SER A 1 105 ? -11.509 10.881 1.754 1.00 91.38 105 SER A O 1
ATOM 859 N N . PRO A 1 106 ? -10.657 12.879 1.144 1.00 91.31 106 PRO A N 1
ATOM 860 C CA . PRO A 1 106 ? -11.188 12.816 -0.220 1.00 91.31 106 PRO A CA 1
ATOM 861 C C . PRO A 1 106 ? -10.792 11.533 -0.963 1.00 91.31 106 PRO A C 1
ATOM 863 O O . PRO A 1 106 ? -11.613 10.938 -1.659 1.00 91.31 106 PRO A O 1
ATOM 866 N N . HIS A 1 107 ? -9.554 11.064 -0.761 1.00 90.19 107 HIS A N 1
ATOM 867 C CA . HIS A 1 107 ? -9.054 9.826 -1.363 1.00 90.19 107 HIS A CA 1
ATOM 868 C C . HIS A 1 107 ? -9.814 8.595 -0.859 1.00 90.19 107 HIS A C 1
ATOM 870 O O . HIS A 1 107 ? -10.296 7.796 -1.661 1.00 90.19 107 HIS A O 1
ATOM 876 N N . ALA A 1 108 ? -9.982 8.458 0.462 1.00 91.69 108 ALA A N 1
ATOM 877 C CA . ALA A 1 108 ? -10.731 7.347 1.047 1.00 91.69 108 ALA A CA 1
ATOM 878 C C . ALA A 1 108 ? -12.200 7.347 0.594 1.00 91.69 108 ALA A C 1
ATOM 880 O O . ALA A 1 108 ? -12.722 6.308 0.187 1.00 91.69 108 ALA A O 1
ATOM 881 N N . GLN A 1 109 ? -12.847 8.514 0.585 1.00 92.12 109 GLN A N 1
ATOM 882 C CA . GLN A 1 109 ? -14.236 8.664 0.143 1.00 92.12 109 GLN A CA 1
ATOM 883 C C . GLN A 1 109 ? -14.433 8.313 -1.338 1.00 92.12 109 GLN A C 1
ATOM 885 O O . GLN A 1 109 ? -15.489 7.800 -1.703 1.00 92.12 109 GLN A O 1
ATOM 890 N N . ALA A 1 110 ? -13.423 8.512 -2.189 1.00 91.25 110 ALA A N 1
ATOM 891 C CA . ALA A 1 110 ? -13.490 8.110 -3.591 1.00 91.25 110 ALA A CA 1
ATOM 892 C C . ALA A 1 110 ? -13.443 6.578 -3.779 1.00 91.25 110 ALA A C 1
ATOM 894 O O . ALA A 1 110 ? -14.124 6.041 -4.655 1.00 91.25 110 ALA A O 1
ATOM 895 N N . VAL A 1 111 ? -12.675 5.853 -2.954 1.00 90.44 111 VAL A N 1
ATOM 896 C CA . VAL A 1 111 ? -12.448 4.400 -3.125 1.00 90.44 111 VAL A CA 1
ATOM 897 C C . VAL A 1 111 ? -13.381 3.516 -2.289 1.00 90.44 111 VAL A C 1
ATOM 899 O O . VAL A 1 111 ? -13.695 2.389 -2.684 1.00 90.44 111 VAL A O 1
ATOM 902 N N . LEU A 1 112 ? -13.872 4.004 -1.145 1.00 87.06 112 LEU A N 1
ATOM 903 C CA . LEU A 1 112 ? -14.745 3.237 -0.250 1.00 87.06 112 LEU A CA 1
ATOM 904 C C . LEU A 1 112 ? -16.065 2.793 -0.918 1.00 87.06 112 LEU A C 1
ATOM 906 O O . LEU A 1 112 ? -16.414 1.619 -0.749 1.00 87.06 112 LEU A O 1
ATOM 910 N N . PRO A 1 113 ? -16.776 3.621 -1.712 1.00 77.88 113 PRO A N 1
ATOM 911 C CA . PRO A 1 113 ? -18.001 3.210 -2.404 1.00 77.88 113 PRO A CA 1
ATOM 912 C C . PRO A 1 113 ? -17.740 2.291 -3.609 1.00 77.88 113 PRO A C 1
ATOM 914 O O . PRO A 1 113 ? -18.548 1.407 -3.906 1.00 77.88 113 PRO A O 1
ATOM 917 N N . ALA A 1 114 ? -16.603 2.472 -4.291 1.00 60.22 114 ALA A N 1
ATOM 918 C CA . ALA A 1 114 ? -16.337 1.929 -5.625 1.00 60.22 114 ALA A CA 1
ATOM 919 C C . ALA A 1 114 ? -16.234 0.391 -5.695 1.00 60.22 114 ALA A C 1
ATOM 921 O O . ALA A 1 114 ? -16.563 -0.194 -6.726 1.00 60.22 114 ALA A O 1
ATOM 922 N N . HIS A 1 115 ? -15.847 -0.287 -4.607 1.00 53.56 115 HIS A N 1
ATOM 923 C CA . HIS A 1 115 ? -15.649 -1.750 -4.598 1.00 53.56 115 HIS A CA 1
ATOM 924 C C . HIS A 1 115 ? -16.782 -2.550 -3.927 1.00 53.56 115 HIS A C 1
ATOM 926 O O . HIS A 1 115 ? -16.580 -3.696 -3.539 1.00 53.56 115 HIS A O 1
ATOM 932 N N . SER A 1 116 ? -17.978 -1.967 -3.778 1.00 41.97 116 SER A N 1
ATOM 933 C CA . SER A 1 116 ? -19.187 -2.681 -3.315 1.00 41.97 116 SER A CA 1
ATOM 934 C C . SER A 1 116 ? -19.913 -3.457 -4.429 1.00 41.97 116 SER A C 1
ATOM 936 O O . SER A 1 116 ? -20.872 -4.183 -4.170 1.00 41.97 116 SER A O 1
ATOM 938 N N . ARG A 1 117 ? -19.443 -3.353 -5.678 1.00 37.50 117 ARG A N 1
ATOM 939 C CA . ARG A 1 117 ? -19.841 -4.236 -6.783 1.00 37.50 117 ARG A CA 1
ATOM 940 C C . ARG A 1 117 ? -18.749 -5.292 -6.976 1.00 37.50 117 ARG A C 1
ATOM 942 O O . ARG A 1 117 ? -17.581 -4.912 -6.944 1.00 37.50 117 ARG A O 1
ATOM 949 N N . PRO A 1 118 ? -19.076 -6.575 -7.225 1.00 37.16 118 PRO A N 1
ATOM 950 C CA . PRO A 1 118 ? -18.094 -7.544 -7.699 1.00 37.16 118 PRO A CA 1
ATOM 951 C C . PRO A 1 118 ? -17.665 -7.129 -9.112 1.00 37.16 118 PRO A C 1
ATOM 953 O O . PRO A 1 118 ? -18.233 -7.551 -10.119 1.00 37.16 118 PRO A O 1
ATOM 956 N N . THR A 1 119 ? -16.712 -6.208 -9.200 1.00 35.75 119 THR A N 1
ATOM 957 C CA . THR A 1 119 ? -16.146 -5.750 -10.457 1.00 35.75 119 THR A CA 1
ATOM 958 C C . THR A 1 119 ? -15.143 -6.790 -10.921 1.00 35.75 119 THR A C 1
ATOM 960 O O . THR A 1 119 ? -14.048 -6.928 -10.383 1.00 35.75 119 THR A O 1
ATOM 963 N N . LYS A 1 120 ? -15.530 -7.530 -11.966 1.00 31.58 120 LYS A N 1
ATOM 964 C CA . LYS A 1 120 ? -14.563 -8.090 -12.909 1.00 31.58 120 LYS A CA 1
ATOM 965 C C . LYS A 1 120 ? -13.613 -6.950 -13.283 1.00 31.58 120 LYS A C 1
ATOM 967 O O . LYS A 1 120 ? -14.071 -5.903 -13.740 1.00 31.58 120 LYS A O 1
ATOM 972 N N . PHE A 1 121 ? -12.333 -7.136 -12.986 1.00 36.84 121 PHE A N 1
ATOM 973 C CA . PHE A 1 121 ? -11.278 -6.167 -13.243 1.00 36.84 121 PHE A CA 1
ATOM 974 C C . PHE A 1 121 ? -11.321 -5.728 -14.708 1.00 36.84 121 PHE A C 1
ATOM 976 O O . PHE A 1 121 ? -11.180 -6.555 -15.607 1.00 36.84 121 PHE A O 1
ATOM 983 N N . TYR A 1 122 ? -11.494 -4.430 -14.939 1.00 30.20 122 TYR A N 1
ATOM 984 C CA . TYR A 1 122 ? -11.038 -3.803 -16.171 1.00 30.20 122 TYR A CA 1
ATOM 985 C C . TYR A 1 122 ? -9.697 -3.138 -15.849 1.00 30.20 122 TYR A C 1
ATOM 987 O O . TYR A 1 122 ? -9.648 -2.343 -14.906 1.00 30.20 122 TYR A O 1
ATOM 995 N N . PRO A 1 123 ? -8.611 -3.440 -16.579 1.00 33.75 123 PRO A N 1
ATOM 996 C CA . PRO A 1 123 ? -7.419 -2.613 -16.513 1.00 33.75 123 PRO A CA 1
ATOM 997 C C . PRO A 1 123 ? -7.795 -1.218 -17.018 1.00 33.75 123 PRO A C 1
ATOM 999 O O . PRO A 1 123 ? -8.386 -1.083 -18.093 1.00 33.75 123 PRO A O 1
ATOM 1002 N N . ILE A 1 124 ? -7.475 -0.178 -16.247 1.00 32.59 124 ILE A N 1
ATOM 1003 C CA . ILE A 1 124 ? -7.541 1.201 -16.735 1.00 32.59 124 ILE A CA 1
ATOM 1004 C C . ILE A 1 124 ? -6.420 1.343 -17.765 1.00 32.59 124 ILE A C 1
ATOM 1006 O O . ILE A 1 124 ? -5.285 1.682 -17.450 1.00 32.59 124 ILE A O 1
ATOM 1010 N N . LEU A 1 125 ? -6.746 1.019 -19.011 1.00 35.50 125 LEU A N 1
ATOM 1011 C CA . LEU A 1 125 ? -5.974 1.384 -20.181 1.00 35.50 125 LEU A CA 1
ATOM 1012 C C . LEU A 1 125 ? -6.655 2.588 -20.835 1.00 35.50 125 LEU A C 1
ATOM 1014 O O . LEU A 1 125 ? -7.822 2.520 -21.214 1.00 35.50 125 LEU A O 1
ATOM 1018 N N . LYS A 1 126 ? -5.828 3.621 -21.039 1.00 32.88 126 LYS A N 1
ATOM 1019 C CA . LYS A 1 126 ? -5.988 4.812 -21.891 1.00 32.88 126 LYS A CA 1
ATOM 1020 C C . LYS A 1 126 ? -6.619 6.051 -21.241 1.00 32.88 126 LYS A C 1
ATOM 1022 O O . LYS A 1 126 ? -7.829 6.249 -21.246 1.00 32.88 126 LYS A O 1
ATOM 1027 N N . GLN A 1 127 ? -5.731 6.955 -20.817 1.00 35.47 127 GLN A N 1
ATOM 1028 C CA . GLN A 1 127 ? -5.938 8.400 -20.962 1.00 35.47 127 GLN A CA 1
ATOM 1029 C C . GLN A 1 127 ? -6.286 8.731 -22.427 1.00 35.47 127 GLN A C 1
ATOM 1031 O O . GLN A 1 127 ? -5.615 8.216 -23.328 1.00 35.47 127 GLN A O 1
ATOM 1036 N N . PRO A 1 128 ? -7.252 9.621 -22.698 1.00 31.66 128 PRO A N 1
ATOM 1037 C CA . PRO A 1 128 ? -7.282 10.378 -23.934 1.00 31.66 128 PRO A CA 1
ATOM 1038 C C . PRO A 1 128 ? -6.649 11.765 -23.753 1.00 31.66 128 PRO A C 1
ATOM 1040 O O . PRO A 1 128 ? -6.738 12.396 -22.701 1.00 31.66 128 PRO A O 1
ATOM 1043 N N . CYS A 1 129 ? -5.986 12.177 -24.829 1.00 25.34 129 CYS A N 1
ATOM 1044 C CA . CYS A 1 129 ? -5.153 13.352 -25.011 1.00 25.34 129 CYS A CA 1
ATOM 1045 C C . CYS A 1 129 ? -5.713 14.686 -24.504 1.00 25.34 129 CYS A C 1
ATOM 1047 O O . CYS A 1 129 ? -6.895 15.003 -24.617 1.00 25.34 129 CYS A O 1
ATOM 1049 N N . ILE A 1 130 ? -4.749 15.501 -24.084 1.00 32.59 130 ILE A N 1
ATOM 1050 C CA . ILE A 1 130 ? -4.788 16.948 -23.903 1.00 32.59 130 ILE A CA 1
ATOM 1051 C C . ILE A 1 130 ? -5.275 17.628 -25.193 1.00 32.59 130 ILE A C 1
ATOM 1053 O O . ILE A 1 130 ? -4.692 17.437 -26.259 1.00 32.59 130 ILE A O 1
ATOM 1057 N N . THR A 1 131 ? -6.275 18.498 -25.072 1.00 32.28 131 THR A N 1
ATOM 1058 C CA . THR A 1 131 ? -6.447 19.649 -25.971 1.00 32.28 131 THR A CA 1
ATOM 1059 C C . THR A 1 131 ? -6.243 20.932 -25.165 1.00 32.28 131 THR A C 1
ATOM 1061 O O . THR A 1 131 ? -6.733 21.002 -24.035 1.00 32.28 131 THR A O 1
ATOM 1064 N N . PRO A 1 132 ? -5.542 21.945 -25.702 1.00 30.02 132 PRO A N 1
ATOM 1065 C CA . PRO A 1 132 ? -5.240 23.167 -24.969 1.00 30.02 132 PRO A CA 1
ATOM 1066 C C . PRO A 1 132 ? -6.482 24.059 -24.898 1.00 30.02 132 PRO A C 1
ATOM 1068 O O . PRO A 1 132 ? -7.058 24.405 -25.929 1.00 30.02 132 PRO A O 1
ATOM 1071 N N . ILE A 1 133 ? -6.889 24.445 -23.687 1.00 32.97 133 ILE A N 1
ATOM 1072 C CA . ILE A 1 133 ? -7.899 25.489 -23.474 1.00 32.97 133 ILE A CA 1
ATOM 1073 C C . ILE A 1 133 ? -7.169 26.794 -23.100 1.00 32.97 133 ILE A C 1
ATOM 1075 O O . ILE A 1 133 ? -6.208 26.733 -22.330 1.00 32.97 133 ILE A O 1
ATOM 1079 N N . PRO A 1 134 ? -7.572 27.960 -23.647 1.00 29.77 134 PRO A N 1
ATOM 1080 C CA . PRO A 1 134 ? -6.833 29.215 -23.525 1.00 29.77 134 PRO A CA 1
ATOM 1081 C C . PRO A 1 134 ? -6.940 29.814 -22.119 1.00 29.77 134 PRO A C 1
ATOM 1083 O O . PRO A 1 134 ? -8.019 29.831 -21.527 1.00 29.77 134 PRO A O 1
ATOM 1086 N N . CYS A 1 135 ? -5.830 30.358 -21.618 1.00 28.86 135 CYS A N 1
ATOM 1087 C CA . CYS A 1 135 ? -5.782 31.145 -20.388 1.00 28.86 135 CYS A CA 1
ATOM 1088 C C . CYS A 1 135 ? -6.602 32.440 -20.530 1.00 28.86 135 CYS A C 1
ATOM 1090 O O . CYS A 1 135 ? -6.315 33.218 -21.443 1.00 28.86 135 CYS A O 1
ATOM 1092 N N . PRO A 1 136 ? -7.548 32.739 -19.624 1.00 34.78 136 PRO A N 1
ATOM 1093 C CA . PRO A 1 136 ? -8.042 34.095 -19.462 1.00 34.78 136 PRO A CA 1
ATOM 1094 C C . PRO A 1 136 ? -7.051 34.940 -18.650 1.00 34.78 136 PRO A C 1
ATOM 1096 O O . PRO A 1 136 ? -6.364 34.467 -17.743 1.00 34.78 136 PRO A O 1
ATOM 1099 N N . GLU A 1 137 ? -6.970 36.201 -19.052 1.00 32.53 137 GLU A N 1
ATOM 1100 C CA . GLU A 1 137 ? -6.018 37.217 -18.630 1.00 32.53 137 GLU A CA 1
ATOM 1101 C C . GLU A 1 137 ? -6.096 37.546 -17.132 1.00 32.53 137 GLU A C 1
ATOM 1103 O O . GLU A 1 137 ? -7.153 37.545 -16.503 1.00 32.53 137 GLU A O 1
ATOM 1108 N N . ARG A 1 138 ? -4.923 37.857 -16.576 1.00 34.47 138 ARG A N 1
ATOM 1109 C CA . ARG A 1 138 ? -4.678 38.274 -15.194 1.00 34.47 138 ARG A CA 1
ATOM 1110 C C . ARG A 1 138 ? -5.154 39.722 -14.985 1.00 34.47 138 ARG A C 1
ATOM 1112 O O . ARG A 1 138 ? -4.626 40.601 -15.665 1.00 34.47 138 ARG A O 1
ATOM 1119 N N . PRO A 1 139 ? -6.017 40.027 -13.999 1.00 31.88 139 PRO A N 1
ATOM 1120 C CA . PRO A 1 139 ? -6.157 41.391 -13.515 1.00 31.88 139 PRO A CA 1
ATOM 1121 C C . PRO A 1 139 ? -5.072 41.736 -12.492 1.00 31.88 139 PRO A C 1
ATOM 1123 O O . PRO A 1 139 ? -4.669 40.925 -11.658 1.00 31.88 139 PRO A O 1
ATOM 1126 N N . SER A 1 140 ? -4.614 42.975 -12.619 1.00 28.73 140 SER A N 1
ATOM 1127 C CA . SER A 1 140 ? -3.649 43.695 -11.797 1.00 28.73 140 SER A CA 1
ATOM 1128 C C . SER A 1 140 ? -3.965 43.672 -10.299 1.00 28.73 140 SER A C 1
ATOM 1130 O O . SER A 1 140 ? -5.111 43.826 -9.888 1.00 28.73 140 SER A O 1
ATOM 1132 N N . TYR A 1 141 ? -2.904 43.556 -9.504 1.00 26.12 141 TYR A N 1
ATOM 1133 C CA . TYR A 1 141 ? -2.873 43.744 -8.058 1.00 26.12 141 TYR A CA 1
ATOM 1134 C C . TYR A 1 141 ? -2.987 45.238 -7.718 1.00 26.12 141 TYR A C 1
ATOM 1136 O O . TYR A 1 141 ? -2.265 46.046 -8.304 1.00 26.12 141 TYR A O 1
ATOM 1144 N N . SER A 1 142 ? -3.841 45.575 -6.753 1.00 29.42 142 SER A N 1
ATOM 1145 C CA . SER A 1 142 ? -3.835 46.855 -6.039 1.00 29.42 142 SER A CA 1
ATOM 1146 C C . SER A 1 142 ? -4.042 46.558 -4.556 1.00 29.42 142 SER A C 1
ATOM 1148 O O . SER A 1 142 ? -5.007 45.890 -4.190 1.00 29.42 142 SER A O 1
ATOM 1150 N N . GLN A 1 143 ? -3.101 47.010 -3.729 1.00 30.11 143 GLN A N 1
ATOM 1151 C CA . GLN A 1 143 ? -3.185 46.987 -2.270 1.00 30.11 143 GLN A CA 1
ATOM 1152 C C . GLN A 1 143 ? -4.167 48.054 -1.792 1.00 30.11 143 GLN A C 1
ATOM 1154 O O . GLN A 1 143 ? -4.010 49.212 -2.167 1.00 30.11 143 GLN A O 1
ATOM 1159 N N . GLU A 1 144 ? -5.071 47.686 -0.889 1.00 31.27 144 GLU A N 1
ATOM 1160 C CA . GLU A 1 144 ? -5.633 48.609 0.097 1.00 31.27 144 GLU A CA 1
ATOM 1161 C C . GLU A 1 144 ? -5.617 47.916 1.465 1.00 31.27 144 GLU A C 1
ATOM 1163 O O . GLU A 1 144 ? -6.118 46.803 1.630 1.00 31.27 144 GLU A O 1
ATOM 1168 N N . GLU A 1 145 ? -4.951 48.563 2.422 1.00 36.34 145 GLU A N 1
ATOM 1169 C CA . GLU A 1 145 ? -4.994 48.237 3.844 1.00 36.34 145 GLU A CA 1
ATOM 1170 C C . GLU A 1 145 ? -6.319 48.728 4.434 1.00 36.34 145 GLU A C 1
ATOM 1172 O O . GLU A 1 145 ? -6.728 49.864 4.192 1.00 36.34 145 GLU A O 1
ATOM 1177 N N . SER A 1 146 ? -6.958 47.914 5.274 1.00 33.47 146 SER A N 1
ATOM 1178 C CA . SER A 1 146 ? -7.917 48.419 6.255 1.00 33.47 146 SER A CA 1
ATOM 1179 C C . SER A 1 146 ? -7.976 47.489 7.463 1.00 33.47 146 SER A C 1
ATOM 1181 O O . SER A 1 146 ? -8.442 46.353 7.367 1.00 33.47 146 SER A O 1
ATOM 1183 N N . GLU A 1 147 ? -7.503 47.994 8.599 1.00 40.84 147 GLU A N 1
ATOM 1184 C CA . GLU A 1 147 ? -7.794 47.468 9.929 1.00 40.84 147 GLU A CA 1
ATOM 1185 C C . GLU A 1 147 ? -9.280 47.675 10.246 1.00 40.84 147 GLU A C 1
ATOM 1187 O O . GLU A 1 147 ? -9.780 48.794 10.134 1.00 40.84 147 GLU A O 1
ATOM 1192 N N . LEU A 1 148 ? -9.980 46.634 10.703 1.00 31.86 148 LEU A N 1
ATOM 1193 C CA . LEU A 1 148 ? -11.148 46.804 11.567 1.00 31.86 148 LEU A CA 1
ATOM 1194 C C . LEU A 1 148 ? -11.411 45.528 12.376 1.00 31.86 148 LEU A C 1
ATOM 1196 O O . LEU A 1 148 ? -11.553 44.431 11.841 1.00 31.86 148 LEU A O 1
ATOM 1200 N N . SER A 1 149 ? -11.440 45.714 13.690 1.00 36.34 149 SER A N 1
ATOM 1201 C CA . SER A 1 149 ? -11.841 44.762 14.722 1.00 36.34 149 SER A CA 1
ATOM 1202 C C . SER A 1 149 ? -13.296 44.316 14.569 1.00 36.34 149 SER A C 1
ATOM 1204 O O . SER A 1 149 ? -14.132 45.148 14.224 1.00 36.34 149 SER A O 1
ATOM 1206 N N . SER A 1 150 ? -13.601 43.065 14.930 1.00 34.97 150 SER A N 1
ATOM 1207 C CA . SER A 1 150 ? -14.618 42.704 15.937 1.00 34.97 150 SER A CA 1
ATOM 1208 C C . SER A 1 150 ? -14.898 41.198 15.950 1.00 34.97 150 SER A C 1
ATOM 1210 O O . SER A 1 150 ? -14.709 40.489 14.968 1.00 34.97 150 SER A O 1
ATOM 1212 N N . GLU A 1 151 ? -15.287 40.757 17.139 1.00 53.84 151 GLU A N 1
ATOM 1213 C CA . GLU A 1 151 ? -15.506 39.403 17.638 1.00 53.84 151 GLU A CA 1
ATOM 1214 C C . GLU A 1 151 ? -16.624 38.627 16.914 1.00 53.84 151 GLU A C 1
ATOM 1216 O O . GLU A 1 151 ? -17.592 39.228 16.460 1.00 53.84 151 GLU A O 1
ATOM 1221 N N . ASP A 1 152 ? -16.462 37.297 16.857 1.00 36.59 152 ASP A N 1
ATOM 1222 C CA . ASP A 1 152 ? -17.463 36.228 17.073 1.00 36.59 152 ASP A CA 1
ATOM 1223 C C . ASP A 1 152 ? -17.340 35.043 16.097 1.00 36.59 152 ASP A C 1
ATOM 1225 O O . ASP A 1 152 ? -17.295 35.198 14.880 1.00 36.59 152 ASP A O 1
ATOM 1229 N N . GLY A 1 153 ? -17.405 33.834 16.667 1.00 35.03 153 GLY A N 1
ATOM 1230 C CA . GLY A 1 153 ? -18.011 32.679 16.000 1.00 35.03 153 GLY A CA 1
ATOM 1231 C C . GLY A 1 153 ? -17.080 31.687 15.300 1.00 35.03 153 GLY A C 1
ATOM 1232 O O . GLY A 1 153 ? -16.825 31.786 14.108 1.00 35.03 153 GLY A O 1
ATOM 1233 N N . ASP A 1 154 ? -16.673 30.669 16.060 1.00 42.69 154 ASP A N 1
ATOM 1234 C CA . ASP A 1 154 ? -16.723 29.247 15.680 1.00 42.69 154 ASP A CA 1
ATOM 1235 C C . ASP A 1 154 ? -16.368 28.867 14.224 1.00 42.69 154 ASP A C 1
ATOM 1237 O O . ASP A 1 154 ? -17.214 28.805 13.333 1.00 42.69 154 ASP A O 1
ATOM 1241 N N . GLN A 1 155 ? -15.106 28.488 14.020 1.00 35.66 155 GLN A N 1
ATOM 1242 C CA . GLN A 1 155 ? -14.732 27.508 13.004 1.00 35.66 155 GLN A CA 1
ATOM 1243 C C . GLN A 1 155 ? -13.826 26.473 13.662 1.00 35.66 155 GLN A C 1
ATOM 1245 O O . GLN A 1 155 ? -12.598 26.557 13.616 1.00 35.66 155 GLN A O 1
ATOM 1250 N N . THR A 1 156 ? -14.440 25.474 14.291 1.00 38.69 156 THR A N 1
ATOM 1251 C CA . THR A 1 156 ? -13.790 24.173 14.437 1.00 38.69 156 THR A CA 1
ATOM 1252 C C . THR A 1 156 ? -13.587 23.608 13.032 1.00 38.69 156 THR A C 1
ATOM 1254 O O . THR A 1 156 ? -14.457 22.971 12.446 1.00 38.69 156 THR A O 1
ATOM 1257 N N . SER A 1 157 ? -12.430 23.900 12.438 1.00 46.62 157 SER A N 1
ATOM 1258 C CA . SER A 1 157 ? -11.931 23.108 11.325 1.00 46.62 157 SER A CA 1
ATOM 1259 C C . SER A 1 157 ? -11.958 21.653 11.792 1.00 46.62 157 SER A C 1
ATOM 1261 O O . SER A 1 157 ? -11.382 21.325 12.829 1.00 46.62 157 SER A O 1
ATOM 1263 N N . GLU A 1 158 ? -12.700 20.790 11.094 1.00 50.28 158 GLU A N 1
ATOM 1264 C CA . GLU A 1 158 ? -12.652 19.346 11.324 1.00 50.28 158 GLU A CA 1
ATOM 1265 C C . GLU A 1 158 ? -11.219 18.891 11.034 1.00 50.28 158 GLU A C 1
ATOM 1267 O O . GLU A 1 158 ? -10.844 18.558 9.908 1.00 50.28 158 GLU A O 1
ATOM 1272 N N . GLN A 1 159 ? -10.373 18.982 12.055 1.00 55.94 159 GLN A N 1
ATOM 1273 C CA . GLN A 1 159 ? -8.965 18.665 11.991 1.00 55.94 159 GLN A CA 1
ATOM 1274 C C . GLN A 1 159 ? -8.857 17.147 12.050 1.00 55.94 159 GLN A C 1
ATOM 1276 O O . GLN A 1 159 ? -8.649 16.546 13.102 1.00 55.94 159 GLN A O 1
ATOM 1281 N N . TRP A 1 160 ? -9.085 16.511 10.902 1.00 70.00 160 TRP A N 1
ATOM 1282 C CA . TRP A 1 160 ? -8.858 15.084 10.735 1.00 70.00 160 TRP A CA 1
ATOM 1283 C C . TRP A 1 160 ? -7.416 14.747 11.114 1.00 70.00 160 TRP A C 1
ATOM 1285 O O . TRP A 1 160 ? -6.497 15.535 10.868 1.00 70.00 160 TRP A O 1
ATOM 1295 N N . ASN A 1 161 ? -7.205 13.553 11.672 1.00 75.38 161 ASN A N 1
ATOM 1296 C CA . ASN A 1 161 ? -5.848 13.063 11.885 1.00 75.38 161 ASN A CA 1
ATOM 1297 C C . ASN A 1 161 ? -5.098 13.068 10.536 1.00 75.38 161 ASN A C 1
ATOM 1299 O O . ASN A 1 161 ? -5.658 12.594 9.538 1.00 75.38 161 ASN A O 1
ATOM 1303 N N . PRO A 1 162 ? -3.861 13.598 10.478 1.00 81.00 162 PRO A N 1
ATOM 1304 C CA . PRO A 1 162 ? -3.058 13.540 9.260 1.00 81.00 162 PRO A CA 1
ATOM 1305 C C . PRO A 1 162 ? -2.835 12.076 8.867 1.00 81.00 162 PRO A C 1
ATOM 1307 O O . PRO A 1 162 ? -2.817 11.231 9.753 1.00 81.00 162 PRO A O 1
ATOM 1310 N N . PRO A 1 163 ? -2.645 11.740 7.581 1.00 83.31 163 PRO A N 1
ATOM 1311 C CA . PRO A 1 163 ? -2.418 10.356 7.174 1.00 83.31 163 PRO A CA 1
ATOM 1312 C C . PRO A 1 163 ? -1.207 9.756 7.900 1.00 83.31 163 PRO A C 1
ATOM 1314 O O . PRO A 1 163 ? -0.130 10.354 7.931 1.00 83.31 163 PRO A O 1
ATOM 1317 N N . LEU A 1 164 ? -1.369 8.551 8.448 1.00 90.88 164 LEU A N 1
ATOM 1318 C CA . LEU A 1 164 ? -0.261 7.789 9.016 1.00 90.88 164 LEU A CA 1
ATOM 1319 C C . LEU A 1 164 ? 0.504 7.147 7.860 1.00 90.88 164 LEU A C 1
ATOM 1321 O O . LEU A 1 164 ? -0.071 6.388 7.083 1.00 90.88 164 LEU A O 1
ATOM 1325 N N . PHE A 1 165 ? 1.799 7.422 7.740 1.00 94.06 165 PHE A N 1
ATOM 1326 C CA . PHE A 1 165 ? 2.618 6.780 6.721 1.00 94.06 165 PHE A CA 1
ATOM 1327 C C . PHE A 1 165 ? 3.989 6.371 7.244 1.00 94.06 165 PHE A C 1
ATOM 1329 O O . PHE A 1 165 ? 4.540 6.983 8.157 1.00 94.06 165 PHE A O 1
ATOM 1336 N N . LYS A 1 166 ? 4.545 5.325 6.632 1.00 95.94 166 LYS A N 1
ATOM 1337 C CA . LYS A 1 166 ? 5.921 4.870 6.853 1.00 95.94 166 LYS A CA 1
ATOM 1338 C C . LYS A 1 166 ? 6.600 4.647 5.510 1.00 95.94 166 LYS A C 1
ATOM 1340 O O . LYS A 1 166 ? 5.938 4.269 4.545 1.00 95.94 166 LYS A O 1
ATOM 1345 N N . ARG A 1 167 ? 7.909 4.893 5.449 1.00 96.75 167 ARG A N 1
ATOM 1346 C CA . ARG A 1 167 ? 8.726 4.780 4.234 1.00 96.75 167 ARG A CA 1
ATOM 1347 C C . ARG A 1 167 ? 9.891 3.830 4.464 1.00 96.75 167 ARG A C 1
ATOM 1349 O O . ARG A 1 167 ? 10.488 3.852 5.537 1.00 96.75 167 ARG A O 1
ATOM 1356 N N . ALA A 1 168 ? 10.208 3.031 3.458 1.00 96.69 168 ALA A N 1
ATOM 1357 C CA . ALA A 1 168 ? 11.365 2.150 3.443 1.00 96.69 168 ALA A CA 1
ATOM 1358 C C . ALA A 1 168 ? 11.991 2.110 2.042 1.00 96.69 168 ALA A C 1
ATOM 1360 O O . ALA A 1 168 ? 11.424 2.624 1.076 1.00 96.69 168 ALA A O 1
ATOM 1361 N N . SER A 1 169 ? 13.179 1.520 1.965 1.00 96.56 169 SER A N 1
ATOM 1362 C CA . SER A 1 169 ? 13.896 1.203 0.732 1.00 96.56 169 SER A CA 1
ATOM 1363 C C . SER A 1 169 ? 14.343 -0.244 0.821 1.00 96.56 169 SER A C 1
ATOM 1365 O O . SER A 1 169 ? 14.719 -0.681 1.912 1.00 96.56 169 SER A O 1
ATOM 1367 N N . HIS A 1 170 ? 14.286 -0.971 -0.286 1.00 96.75 170 HIS A N 1
ATOM 1368 C CA . HIS A 1 170 ? 14.706 -2.363 -0.323 1.00 96.75 170 HIS A CA 1
ATOM 1369 C C . HIS A 1 170 ? 15.105 -2.797 -1.736 1.00 96.75 170 HIS A C 1
ATOM 1371 O O . HIS A 1 170 ? 14.523 -2.328 -2.715 1.00 96.75 170 HIS A O 1
ATOM 1377 N N . ASP A 1 171 ? 16.063 -3.717 -1.809 1.00 95.62 171 ASP A N 1
ATOM 1378 C CA . ASP A 1 171 ? 16.516 -4.353 -3.042 1.00 95.62 171 ASP A CA 1
ATOM 1379 C C . ASP A 1 171 ? 15.786 -5.686 -3.195 1.00 95.62 171 ASP A C 1
ATOM 1381 O O . ASP A 1 171 ? 16.258 -6.717 -2.723 1.00 95.62 171 ASP A O 1
ATOM 1385 N N . PHE A 1 172 ? 14.613 -5.660 -3.829 1.00 95.25 172 PHE A N 1
ATOM 1386 C CA . PHE A 1 172 ? 13.793 -6.860 -3.992 1.00 95.25 172 PHE A CA 1
ATOM 1387 C C . PHE A 1 172 ? 14.493 -7.865 -4.902 1.00 95.25 172 PHE A C 1
ATOM 1389 O O . PHE A 1 172 ? 14.969 -7.494 -5.978 1.00 95.25 172 PHE A O 1
ATOM 1396 N N . LYS A 1 173 ? 14.517 -9.132 -4.492 1.00 94.12 173 LYS A N 1
ATOM 1397 C CA . LYS A 1 173 ? 15.202 -10.226 -5.194 1.00 94.12 173 LYS A CA 1
ATOM 1398 C C . LYS A 1 173 ? 14.573 -11.584 -4.830 1.00 94.12 173 LYS A C 1
ATOM 1400 O O . LYS A 1 173 ? 13.792 -11.639 -3.884 1.00 94.12 173 LYS A O 1
ATOM 1405 N N . PRO A 1 174 ? 14.850 -12.688 -5.552 1.00 92.44 174 PRO A N 1
ATOM 1406 C CA . PRO A 1 174 ? 14.177 -13.979 -5.344 1.00 92.44 174 PRO A CA 1
ATOM 1407 C C . PRO A 1 174 ? 14.162 -14.533 -3.911 1.00 92.44 174 PRO A C 1
ATOM 1409 O O . PRO A 1 174 ? 13.217 -15.225 -3.538 1.00 92.44 174 PRO A O 1
ATOM 1412 N N . ASP A 1 175 ? 15.192 -14.252 -3.117 1.00 93.31 175 ASP A N 1
ATOM 1413 C CA . ASP A 1 175 ? 15.330 -14.648 -1.711 1.00 93.31 175 ASP A CA 1
ATOM 1414 C C . ASP A 1 175 ? 14.767 -13.612 -0.718 1.00 93.31 175 ASP A C 1
ATOM 1416 O O . ASP A 1 175 ? 14.567 -13.931 0.453 1.00 93.31 175 ASP A O 1
ATOM 1420 N N . GLU A 1 176 ? 14.447 -12.403 -1.186 1.00 95.00 176 GLU A N 1
ATOM 1421 C CA . GLU A 1 176 ? 13.889 -11.289 -0.411 1.00 95.00 176 GLU A CA 1
ATOM 1422 C C . GLU A 1 176 ? 12.762 -10.614 -1.220 1.00 95.00 176 GLU A C 1
ATOM 1424 O O . GLU A 1 176 ? 12.917 -9.558 -1.838 1.00 95.00 176 GLU A O 1
ATOM 1429 N N . LEU A 1 177 ? 11.609 -11.290 -1.272 1.00 95.81 177 LEU A N 1
ATOM 1430 C CA . LEU A 1 177 ? 10.463 -10.877 -2.091 1.00 95.81 177 LEU A CA 1
ATOM 1431 C C . LEU A 1 177 ? 9.572 -9.836 -1.414 1.00 95.81 177 LEU A C 1
ATOM 1433 O O . LEU A 1 177 ? 8.773 -9.196 -2.096 1.00 95.81 177 LEU A O 1
ATOM 1437 N N . ASP A 1 178 ? 9.672 -9.668 -0.098 1.00 97.44 178 ASP A N 1
ATOM 1438 C CA . ASP A 1 178 ? 8.855 -8.721 0.647 1.00 97.44 178 ASP A CA 1
ATOM 1439 C C . ASP A 1 178 ? 9.658 -7.898 1.651 1.00 97.44 178 ASP A C 1
ATOM 1441 O O . ASP A 1 178 ? 10.658 -8.336 2.214 1.00 97.44 178 ASP A O 1
ATOM 1445 N N . TRP A 1 179 ? 9.199 -6.664 1.857 1.00 98.31 179 TRP A N 1
ATOM 1446 C CA . TRP A 1 179 ? 9.754 -5.760 2.853 1.00 98.31 179 TRP A CA 1
ATOM 1447 C C . TRP A 1 179 ? 8.664 -4.850 3.399 1.00 98.31 179 TRP A C 1
ATOM 1449 O O . TRP A 1 179 ? 7.751 -4.433 2.682 1.00 98.31 179 TRP A O 1
ATOM 1459 N N . GLY A 1 180 ? 8.726 -4.520 4.686 1.00 97.06 180 GLY A N 1
ATOM 1460 C CA . GLY A 1 180 ? 7.622 -3.815 5.320 1.00 97.06 180 GLY A CA 1
ATOM 1461 C C . GLY A 1 180 ? 7.803 -3.529 6.792 1.00 97.06 180 GLY A C 1
ATOM 1462 O O . GLY A 1 180 ? 8.910 -3.509 7.323 1.00 97.06 180 GLY A O 1
ATOM 1463 N N . PHE A 1 181 ? 6.673 -3.293 7.448 1.00 96.00 181 PHE A N 1
ATOM 1464 C CA . PHE A 1 181 ? 6.619 -2.919 8.850 1.00 96.00 181 PHE A CA 1
ATOM 1465 C C . PHE A 1 181 ? 5.792 -3.943 9.613 1.00 96.00 181 PHE A C 1
ATOM 1467 O O . PHE A 1 181 ? 4.595 -4.102 9.359 1.00 96.00 181 PHE A O 1
ATOM 1474 N N . LEU A 1 182 ? 6.443 -4.598 10.574 1.00 93.44 182 LEU A N 1
ATOM 1475 C CA . LEU A 1 182 ? 5.790 -5.503 11.512 1.00 93.44 182 LEU A CA 1
ATOM 1476 C C . LEU A 1 182 ? 4.722 -4.766 12.332 1.00 93.44 182 LEU A C 1
ATOM 1478 O O . LEU A 1 182 ? 3.588 -5.218 12.429 1.00 93.44 182 LEU A O 1
ATOM 1482 N N . GLU A 1 183 ? 5.067 -3.592 12.845 1.00 92.12 183 GLU A N 1
ATOM 1483 C CA . GLU A 1 183 ? 4.172 -2.727 13.614 1.00 92.12 183 GLU A CA 1
ATOM 1484 C C . GLU A 1 183 ? 3.841 -1.504 12.757 1.00 92.12 183 GLU A C 1
ATOM 1486 O O . GLU A 1 183 ? 4.382 -0.416 12.963 1.00 92.12 183 GLU A O 1
ATOM 1491 N N . PHE A 1 184 ? 3.046 -1.660 11.695 1.00 94.81 184 PHE A N 1
ATOM 1492 C CA . PHE A 1 184 ? 2.699 -0.520 10.843 1.00 94.81 184 PHE A CA 1
ATOM 1493 C C . PHE A 1 184 ? 1.783 0.456 11.591 1.00 94.81 184 PHE A C 1
ATOM 1495 O O . PHE A 1 184 ? 2.089 1.649 11.646 1.00 94.81 184 PHE A O 1
ATOM 1502 N N . ALA A 1 185 ? 0.711 -0.058 12.200 1.00 93.50 185 ALA A N 1
ATOM 1503 C CA . ALA A 1 185 ? -0.245 0.719 12.983 1.00 93.50 185 ALA A CA 1
ATOM 1504 C C . ALA A 1 185 ? -0.819 -0.115 14.137 1.00 93.50 185 ALA A C 1
ATOM 1506 O O . ALA A 1 185 ? -1.183 -1.271 13.931 1.00 93.50 185 ALA A O 1
ATOM 1507 N N . ALA A 1 186 ? -0.962 0.480 15.322 1.00 91.31 186 ALA A N 1
ATOM 1508 C CA . ALA A 1 186 ? -1.579 -0.206 16.457 1.00 91.31 186 ALA A CA 1
ATOM 1509 C C . ALA A 1 186 ? -3.092 -0.378 16.263 1.00 91.31 186 ALA A C 1
ATOM 1511 O O . ALA A 1 186 ? -3.742 0.496 15.679 1.00 91.31 186 ALA A O 1
ATOM 1512 N N . PHE A 1 187 ? -3.699 -1.445 16.782 1.00 87.12 187 PHE A N 1
ATOM 1513 C CA . PHE A 1 187 ? -5.142 -1.691 16.602 1.00 87.12 187 PHE A CA 1
ATOM 1514 C C . PHE A 1 187 ? -6.039 -0.579 17.166 1.00 87.12 187 PHE A C 1
ATOM 1516 O O . PHE A 1 187 ? -7.083 -0.263 16.591 1.00 87.12 187 PHE A O 1
ATOM 1523 N N . ASP A 1 188 ? -5.601 0.110 18.220 1.00 89.50 188 ASP A N 1
ATOM 1524 C CA . ASP A 1 188 ? -6.297 1.277 18.778 1.00 89.50 188 ASP A CA 1
ATOM 1525 C C . ASP A 1 188 ? -6.345 2.475 17.820 1.00 89.50 188 ASP A C 1
ATOM 1527 O O . ASP A 1 188 ? -7.172 3.381 17.984 1.00 89.50 188 ASP A O 1
ATOM 1531 N N . THR A 1 189 ? -5.471 2.504 16.811 1.00 91.00 189 THR A N 1
ATOM 1532 C CA . THR A 1 189 ? -5.515 3.501 15.733 1.00 91.00 189 THR A CA 1
ATOM 1533 C C . THR A 1 189 ? -6.543 3.134 14.663 1.00 91.00 189 THR A C 1
ATOM 1535 O O . THR A 1 189 ? -7.099 4.023 14.025 1.00 91.00 189 THR A O 1
ATOM 1538 N N . LEU A 1 190 ? -6.888 1.852 14.522 1.00 91.50 190 LEU A N 1
ATOM 1539 C CA . LEU A 1 190 ? -7.823 1.340 13.514 1.00 91.50 190 LEU A CA 1
ATOM 1540 C C . LEU A 1 190 ? -9.285 1.347 13.977 1.00 91.50 190 LEU A C 1
ATOM 1542 O O . LEU A 1 190 ? -10.118 0.631 13.438 1.00 91.50 190 LEU A O 1
ATOM 1546 N N . GLN A 1 191 ? -9.625 2.182 14.955 1.00 91.19 191 GLN A N 1
ATOM 1547 C CA . GLN A 1 191 ? -10.999 2.313 15.431 1.00 91.19 191 GLN A CA 1
ATOM 1548 C C . GLN A 1 191 ? -11.849 3.199 14.499 1.00 91.19 191 GLN A C 1
ATOM 1550 O O . GLN A 1 191 ? -11.301 4.086 13.823 1.00 91.19 191 GLN A O 1
ATOM 1555 N N . PRO A 1 192 ? -13.185 3.010 14.476 1.00 91.69 192 PRO A N 1
ATOM 1556 C CA . PRO A 1 192 ? -14.102 3.893 13.766 1.00 91.69 192 PRO A CA 1
ATOM 1557 C C . PRO A 1 192 ? -13.867 5.365 14.111 1.00 91.69 192 PRO A C 1
ATOM 1559 O O . PRO A 1 192 ? -13.784 5.729 15.283 1.00 91.69 192 PRO A O 1
ATOM 1562 N N . GLY A 1 193 ? -13.755 6.215 13.091 1.00 82.94 193 GLY A N 1
ATOM 1563 C CA . GLY A 1 193 ? -13.519 7.654 13.269 1.00 82.94 193 GLY A CA 1
ATOM 1564 C C . GLY A 1 193 ? -12.054 8.047 13.498 1.00 82.94 193 GLY A C 1
ATOM 1565 O O . GLY A 1 193 ? -11.765 9.235 13.583 1.00 82.94 193 GLY A O 1
ATOM 1566 N N . LYS A 1 194 ? -11.129 7.077 13.556 1.00 92.56 194 LYS A N 1
ATOM 1567 C CA . LYS A 1 194 ? -9.683 7.317 13.438 1.00 92.56 194 LYS A CA 1
ATOM 1568 C C . LYS A 1 194 ? -9.207 6.963 12.030 1.00 92.56 194 LYS A C 1
ATOM 1570 O O . LYS A 1 194 ? -9.130 7.835 11.178 1.00 92.56 194 LYS A O 1
ATOM 1575 N N . TYR A 1 195 ? -8.940 5.687 11.762 1.00 94.88 195 TYR A N 1
ATOM 1576 C CA . TYR A 1 195 ? -8.502 5.212 10.440 1.00 94.88 195 TYR A CA 1
ATOM 1577 C C . TYR A 1 195 ? -9.393 4.119 9.844 1.00 94.88 195 TYR A C 1
ATOM 1579 O O . TYR A 1 195 ? -9.172 3.700 8.709 1.00 94.88 195 TYR A O 1
ATOM 1587 N N . ALA A 1 196 ? -10.424 3.692 10.576 1.00 94.75 196 ALA A N 1
ATOM 1588 C CA . ALA A 1 196 ? -11.478 2.846 10.041 1.00 94.75 196 ALA A CA 1
ATOM 1589 C C . ALA A 1 196 ? -12.779 3.636 9.861 1.00 94.75 196 ALA A C 1
ATOM 1591 O O . ALA A 1 196 ? -13.104 4.533 10.647 1.00 94.75 196 ALA A O 1
ATOM 1592 N N . ASP A 1 197 ? -13.541 3.295 8.823 1.00 93.50 197 ASP A N 1
ATOM 1593 C CA . ASP A 1 197 ? -14.908 3.792 8.673 1.00 93.50 197 ASP A CA 1
ATOM 1594 C C . ASP A 1 197 ? -15.884 3.071 9.629 1.00 93.50 197 ASP A C 1
ATOM 1596 O O . ASP A 1 197 ? -15.529 2.150 10.367 1.00 93.50 197 ASP A O 1
ATOM 1600 N N . LYS A 1 198 ? -17.162 3.465 9.597 1.00 93.06 198 LYS A N 1
ATOM 1601 C CA . LYS A 1 198 ? -18.229 2.852 10.412 1.00 93.06 198 LYS A CA 1
ATOM 1602 C C . LYS A 1 198 ? -18.479 1.360 10.132 1.00 93.06 198 LYS A C 1
ATOM 1604 O O . LYS A 1 198 ? -19.212 0.714 10.873 1.00 93.06 198 LYS A O 1
ATOM 1609 N N . HIS A 1 199 ? -17.941 0.830 9.036 1.00 93.69 199 HIS A N 1
ATOM 1610 C CA . HIS A 1 199 ? -18.045 -0.567 8.621 1.00 93.69 199 HIS A CA 1
ATOM 1611 C C . HIS A 1 199 ? -16.738 -1.335 8.847 1.00 93.69 199 HIS A C 1
ATOM 1613 O O . HIS A 1 199 ? -16.599 -2.451 8.336 1.00 93.69 199 HIS A O 1
ATOM 1619 N N . MET A 1 200 ? -15.800 -0.742 9.594 1.00 93.94 200 MET A N 1
ATOM 1620 C CA . MET A 1 200 ? -14.470 -1.289 9.828 1.00 93.94 200 MET A CA 1
ATOM 1621 C C . MET A 1 200 ? -13.708 -1.502 8.512 1.00 93.94 200 MET A C 1
ATOM 1623 O O . MET A 1 200 ? -12.974 -2.470 8.350 1.00 93.94 200 MET A O 1
ATOM 1627 N N . ASN A 1 201 ? -13.898 -0.628 7.524 1.00 95.12 201 ASN A N 1
ATOM 1628 C CA . ASN A 1 201 ? -13.054 -0.606 6.336 1.00 95.12 201 ASN A CA 1
ATOM 1629 C C . ASN A 1 201 ? -11.849 0.295 6.582 1.00 95.12 201 ASN A C 1
ATOM 1631 O O . ASN A 1 201 ? -12.000 1.417 7.065 1.00 95.12 201 ASN A O 1
ATOM 1635 N N . VAL A 1 202 ? -10.678 -0.178 6.174 1.00 95.75 202 VAL A N 1
ATOM 1636 C CA . VAL A 1 202 ? -9.414 0.552 6.260 1.00 95.75 202 VAL A CA 1
ATOM 1637 C C . VAL A 1 202 ? -8.875 0.774 4.848 1.00 95.75 202 VAL A C 1
ATOM 1639 O O . VAL A 1 202 ? -8.866 -0.149 4.031 1.00 95.75 202 VAL A O 1
ATOM 1642 N N . VAL A 1 203 ? -8.441 1.998 4.540 1.00 96.62 203 VAL A N 1
ATOM 1643 C CA . VAL A 1 203 ? -7.919 2.366 3.214 1.00 96.62 203 VAL A CA 1
ATOM 1644 C C . VAL A 1 203 ? -6.407 2.538 3.288 1.00 96.62 203 VAL A C 1
ATOM 1646 O O . VAL A 1 203 ? -5.911 3.442 3.962 1.00 96.62 203 VAL A O 1
ATOM 1649 N N . ILE A 1 204 ? -5.684 1.686 2.564 1.00 97.56 204 ILE A N 1
ATOM 1650 C CA . ILE A 1 204 ? -4.221 1.661 2.536 1.00 97.56 204 ILE A CA 1
ATOM 1651 C C . ILE A 1 204 ?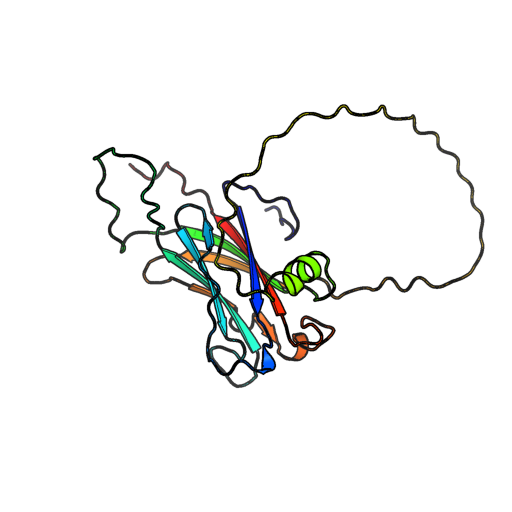 -3.762 1.958 1.110 1.00 97.56 204 ILE A C 1
ATOM 1653 O O . ILE A 1 204 ? -4.230 1.323 0.167 1.00 97.56 204 ILE A O 1
ATOM 1657 N N . SER A 1 205 ? -2.836 2.897 0.934 1.00 97.75 205 SER A N 1
ATOM 1658 C CA . SER A 1 205 ? -2.127 3.094 -0.333 1.00 97.75 205 SER A CA 1
ATOM 1659 C C . SER A 1 205 ? -0.665 2.690 -0.221 1.00 97.75 205 SER A C 1
ATOM 1661 O O . SER A 1 205 ? -0.037 2.871 0.818 1.00 97.75 205 SER A O 1
ATOM 1663 N N . MET A 1 206 ? -0.126 2.192 -1.326 1.00 97.94 206 MET A N 1
ATOM 1664 C CA . MET A 1 206 ? 1.284 1.892 -1.514 1.00 97.94 206 MET A CA 1
ATOM 1665 C C . MET A 1 206 ? 1.807 2.788 -2.627 1.00 97.94 206 MET A C 1
ATOM 1667 O O . MET A 1 206 ? 1.355 2.671 -3.767 1.00 97.94 206 MET A O 1
ATOM 1671 N N . ARG A 1 207 ? 2.733 3.689 -2.291 1.00 96.94 207 ARG A N 1
ATOM 1672 C CA . ARG A 1 207 ? 3.514 4.457 -3.269 1.00 96.94 207 ARG A CA 1
ATOM 1673 C C . ARG A 1 207 ? 4.839 3.743 -3.466 1.00 96.94 207 ARG A C 1
ATOM 1675 O O . ARG A 1 207 ? 5.513 3.493 -2.474 1.00 96.94 207 ARG A O 1
ATOM 1682 N N . ILE A 1 208 ? 5.204 3.442 -4.702 1.00 96.88 208 ILE A N 1
ATOM 1683 C CA . ILE A 1 208 ? 6.490 2.834 -5.060 1.00 96.88 208 ILE A CA 1
ATOM 1684 C C . ILE A 1 208 ? 7.224 3.823 -5.951 1.00 96.88 208 ILE A C 1
ATOM 1686 O O . ILE A 1 208 ? 6.603 4.391 -6.844 1.00 96.88 208 ILE A O 1
ATOM 1690 N N . THR A 1 209 ? 8.515 3.996 -5.709 1.00 96.12 209 THR A N 1
ATOM 1691 C CA . THR A 1 209 ? 9.464 4.734 -6.534 1.00 96.12 209 THR A CA 1
ATOM 1692 C C . THR A 1 209 ? 10.604 3.778 -6.871 1.00 96.12 209 THR A C 1
ATOM 1694 O O . THR A 1 209 ? 11.302 3.310 -5.972 1.00 96.12 209 THR A O 1
ATOM 1697 N N . LEU A 1 210 ? 10.778 3.472 -8.150 1.00 94.12 210 LEU A N 1
ATOM 1698 C CA . LEU A 1 210 ? 11.888 2.671 -8.646 1.00 94.12 210 LEU A CA 1
ATOM 1699 C C . LEU A 1 210 ? 13.123 3.556 -8.752 1.00 94.12 210 LEU A C 1
ATOM 1701 O O . LEU A 1 210 ? 13.085 4.652 -9.334 1.00 94.12 210 LEU A O 1
ATOM 1705 N N . ASP A 1 211 ? 14.216 3.083 -8.172 1.00 87.88 211 ASP A N 1
ATOM 1706 C CA . ASP A 1 211 ? 15.497 3.739 -8.363 1.00 87.88 211 ASP A CA 1
ATOM 1707 C C . ASP A 1 211 ? 15.997 3.437 -9.786 1.00 87.88 211 ASP A C 1
ATOM 1709 O O . ASP A 1 211 ? 15.562 2.472 -10.421 1.00 87.88 211 ASP A O 1
ATOM 1713 N N . ASP A 1 212 ? 16.818 4.330 -10.349 1.00 73.00 212 ASP A N 1
ATOM 1714 C CA . ASP A 1 212 ? 17.308 4.122 -11.712 1.00 73.00 212 ASP A CA 1
ATOM 1715 C C . ASP A 1 212 ? 18.145 2.851 -11.683 1.00 73.00 212 ASP A C 1
ATOM 1717 O O . ASP A 1 212 ? 19.190 2.808 -11.033 1.00 73.00 212 ASP A O 1
ATOM 1721 N N . LEU A 1 213 ? 17.701 1.825 -12.406 1.00 58.41 213 LEU A N 1
ATOM 1722 C CA . LEU A 1 213 ? 18.608 0.798 -12.884 1.00 58.41 213 LEU A CA 1
ATOM 1723 C C . LEU A 1 213 ? 19.493 1.515 -13.902 1.00 58.41 213 LEU A C 1
ATOM 1725 O O . LEU A 1 213 ? 19.151 1.572 -15.085 1.00 58.41 213 LEU A O 1
ATOM 1729 N N . SER A 1 214 ? 20.550 2.187 -13.436 1.00 47.00 214 SER A N 1
ATOM 1730 C CA . SER A 1 214 ? 21.516 2.833 -14.316 1.00 47.00 214 SER A CA 1
ATOM 1731 C C . SER A 1 214 ? 21.908 1.805 -15.363 1.00 47.00 214 SER A C 1
ATOM 1733 O O . SER A 1 214 ? 22.474 0.761 -15.043 1.00 47.00 214 SER A O 1
ATOM 1735 N N . SER A 1 215 ? 21.572 2.082 -16.620 1.00 45.78 215 SER A N 1
ATOM 1736 C CA . SER A 1 215 ? 21.865 1.204 -17.756 1.00 45.78 215 SER A CA 1
ATOM 1737 C C . SER A 1 215 ? 23.372 1.117 -18.060 1.00 45.78 215 SER A C 1
ATOM 1739 O O . SER A 1 215 ? 23.750 0.626 -19.117 1.00 45.78 215 SER A O 1
ATOM 1741 N N . ASP A 1 216 ? 24.217 1.587 -17.136 1.00 42.12 216 ASP A N 1
ATOM 1742 C CA . ASP A 1 216 ? 25.664 1.727 -17.264 1.00 42.12 216 ASP A CA 1
ATOM 1743 C C . ASP A 1 216 ? 26.458 0.544 -16.670 1.00 42.12 216 ASP A C 1
ATOM 1745 O O . ASP A 1 216 ? 27.664 0.483 -16.881 1.00 42.12 216 ASP A O 1
ATOM 1749 N N . ASP A 1 217 ? 25.818 -0.432 -16.007 1.00 36.91 217 ASP A N 1
ATOM 1750 C CA . ASP A 1 217 ? 26.497 -1.621 -15.440 1.00 36.91 217 ASP A CA 1
ATOM 1751 C C . ASP A 1 217 ? 26.312 -2.908 -16.272 1.00 36.91 217 ASP A C 1
ATOM 1753 O O . ASP A 1 217 ? 26.326 -4.027 -15.756 1.00 36.91 217 ASP A O 1
ATOM 1757 N N . VAL A 1 218 ? 26.172 -2.770 -17.593 1.00 34.34 218 VAL A N 1
ATOM 1758 C CA . VAL A 1 218 ? 26.413 -3.878 -18.533 1.00 34.34 218 VAL A CA 1
ATOM 1759 C C . VAL A 1 218 ? 27.705 -3.579 -19.292 1.00 34.34 218 VAL A C 1
ATOM 1761 O O . VAL A 1 218 ? 27.675 -3.009 -20.383 1.00 34.34 218 VAL A O 1
ATOM 1764 N N . VAL A 1 219 ? 28.841 -3.947 -18.693 1.00 32.69 219 VAL A N 1
ATOM 1765 C CA . VAL A 1 219 ? 30.161 -4.003 -19.351 1.00 32.69 219 VAL A CA 1
ATOM 1766 C C . VAL A 1 219 ? 30.710 -5.417 -19.262 1.00 32.69 219 VAL A C 1
ATOM 1768 O O . VAL A 1 219 ? 30.732 -5.970 -18.140 1.00 32.69 219 VAL A O 1
#

Secondary structure (DSSP, 8-state):
-----TTSPP-TTTEEEEEEEETTGGG--SS-EEPPPEEETTEEEEEEEETT-SSSSS-EEEEEEEEEEE---TTS-----SPPPPTTS--EEEEEEEEEE-TTSHHHHHHTTTTSS--PPPP---PPPP-PPPPPPPPPP------------------PPPPEEEEEEEEEBTTB-EEEEEEEEEGGGSSBTTTB-TT--EEEEEEEEEPP--TT---

Radius of gyration: 22.41 Å; chains: 1; bounding box: 50×65×53 Å

Sequence (219 aa):
MENSHPLDPLDPVRETLFTYVLRSYDKISDQRVYSPYHHFGGFLWRMLIFPKGNLSTDHDLSVYLECGGPSYHPTVSPEPTLPPLPPEHWICPARFSIILHHPNSPHAQAVLPAHSRPTKFYPILKQPCITPIPCPERPSYSQEESELSSEDGDQTSEQWNPPLFKRASHDFKPDELDWGFLEFAAFDTLQPGKYADKHMNVVISMRITLDDLSSDDVV

pLDDT: mean 74.25, std 25.3, range [25.34, 98.69]